Protein AF-A5DHR5-F1 (afdb_monomer)

Mean predicted aligned error: 8.22 Å

Solvent-accessible surface area (backbone atoms only — not comparable to full-atom values): 10977 Å² total; per-residue (Å²): 134,74,72,74,75,49,54,65,58,50,51,51,50,49,53,51,52,50,52,53,51,32,61,74,66,40,67,68,53,42,50,53,48,51,55,50,50,44,53,51,52,52,51,49,54,52,55,73,69,51,53,69,82,61,46,70,77,42,75,59,57,61,58,50,54,54,48,51,50,54,47,48,49,53,55,63,43,48,57,64,52,44,70,75,40,43,87,69,42,69,76,37,70,68,57,42,55,52,57,78,41,35,73,60,50,40,52,49,49,50,53,52,51,51,54,50,52,62,73,66,65,49,93,95,43,53,73,58,55,54,49,51,50,52,48,51,52,53,47,44,52,61,47,50,51,53,49,41,53,49,47,54,40,32,74,78,30,62,64,63,41,48,52,59,53,49,51,52,54,51,49,55,52,48,52,51,53,48,42,73,76,67,59,83,72,86,91,67,94,79,84,122

InterPro domains:
  IPR016720 Phosphatidate cytidylyltransferase, eukaryota [PTHR13773] (9-191)

Nearest PDB structures (foldseek):
  1few-assembly1_A  TM=2.495E-01  e=5.758E+00  Homo sapiens

Secondary structure (DSSP, 8-state):
--SSSSHHHHHHHHHHHHHHHHHHT-HHHHHHHHHHHHHHHHHHHHHHHS-HHHHTT-THHHHHHHHHHHHHHHHHHHHHHHHHTHHHHTT-HHHHHHHHTHHHHHHHHHHHHHHHHHHT--TT-HHHHHHHHHHHHHHHIIIIIHHHHHHHHHHH-HHHHHHHHHHHHHHHHHHHHHHHHH--S-S-TT--

Sequence (192 aa):
MAVLHNSGTVWALIMLVFFLTCLVSGHLPLILMIAMFQIMIFREIIAMISEPARDKKLKWNKSLNWYFLVCTVYYVDFQSFFEFFEDSILQYRVLSILASNHRFISYGLYVAGFVFFVSTLQKGYYKFQFAQLCITHTTLLLVVFQSHLIIDNMLNGLFWFLLPAGLVIVNDVFAYICGITFGKTQLIAISL

Foldseek 3Di:
DPPVVVPVVVVVVVVVVVVVVQLVVALVSVLVVLVVVLVVQLVVLLVVLDDPVVVVVQVCLVVLLVLVLVLLLLLQQLQLVCVLCVVPQVVDPVSVVCNVCVVVVSVVSVVVSVVVLVVSDDPPCNVVSVVSVVSSVVSCCVRVVVSSVLSNLVSVHVVSNVVVVVVVVVVVVVCVVCCVVPVPDDPDPPPD

pLDDT: mean 83.82, std 12.05, range [39.38, 96.06]

Organism: Meyerozyma guilliermondii (strain ATCC 6260 / CBS 566 / DSM 6381 / JCM 1539 / NBRC 10279 / NRRL Y-324) (NCBI:txid294746)

Radius of gyration: 21.33 Å; Cα contacts (8 Å, |Δi|>4): 75; chains: 1; bounding box: 58×39×50 Å

Structure (mmCIF, N/CA/C/O backbone):
data_AF-A5DHR5-F1
#
_entry.id   AF-A5DHR5-F1
#
loop_
_atom_site.group_PDB
_atom_site.id
_atom_site.type_symbol
_atom_site.label_atom_id
_atom_site.label_alt_id
_atom_site.label_comp_id
_atom_site.label_asym_id
_atom_site.label_entity_id
_atom_site.label_seq_id
_atom_site.pdbx_PDB_ins_code
_atom_site.Cartn_x
_atom_site.Cartn_y
_atom_site.Cartn_z
_atom_site.occupancy
_atom_site.B_iso_or_equiv
_atom_site.auth_seq_id
_atom_site.auth_comp_id
_atom_site.auth_asym_id
_atom_site.auth_atom_id
_atom_site.pdbx_PDB_model_num
ATOM 1 N N . MET A 1 1 ? 35.655 -6.799 15.373 1.00 41.16 1 MET A N 1
ATOM 2 C CA . MET A 1 1 ? 35.337 -5.431 14.896 1.00 41.16 1 MET A CA 1
ATOM 3 C C . MET A 1 1 ? 35.353 -5.253 13.368 1.00 41.16 1 MET A C 1
ATOM 5 O O . MET A 1 1 ? 35.084 -4.149 12.931 1.00 41.16 1 MET A O 1
ATOM 9 N N . ALA A 1 2 ? 35.561 -6.295 12.545 1.00 44.94 2 ALA A N 1
ATOM 10 C CA . ALA A 1 2 ? 35.470 -6.191 11.073 1.00 44.94 2 ALA A CA 1
ATOM 11 C C . ALA A 1 2 ? 34.157 -6.750 10.474 1.00 44.94 2 ALA A C 1
ATOM 13 O O . ALA A 1 2 ? 33.873 -6.553 9.300 1.00 44.94 2 ALA A O 1
ATOM 14 N N . VAL A 1 3 ? 33.331 -7.430 11.279 1.00 45.28 3 VAL A N 1
ATOM 15 C CA . VAL A 1 3 ? 32.103 -8.103 10.808 1.00 45.28 3 VAL A CA 1
ATOM 16 C C . VAL A 1 3 ? 30.901 -7.147 10.725 1.00 45.28 3 VAL A C 1
ATOM 18 O O . VAL A 1 3 ? 29.998 -7.372 9.932 1.00 45.28 3 VAL A O 1
ATOM 21 N N . LEU A 1 4 ? 30.904 -6.032 11.467 1.00 49.50 4 LEU A N 1
ATOM 22 C CA . LEU A 1 4 ? 29.786 -5.073 11.481 1.00 49.50 4 LEU A CA 1
ATOM 23 C C . LEU A 1 4 ? 29.820 -4.044 10.335 1.00 49.50 4 LEU A C 1
ATOM 25 O O . LEU A 1 4 ? 28.788 -3.457 10.032 1.00 49.50 4 LEU A O 1
ATOM 29 N N . HIS A 1 5 ? 30.960 -3.857 9.659 1.00 51.22 5 HIS A N 1
ATOM 30 C CA . HIS A 1 5 ? 31.070 -2.951 8.504 1.00 51.22 5 HIS A CA 1
ATOM 31 C C . HIS A 1 5 ? 30.517 -3.568 7.203 1.00 51.22 5 HIS A C 1
ATOM 33 O O . HIS A 1 5 ? 30.230 -2.848 6.253 1.00 51.22 5 HIS A O 1
ATOM 39 N N . ASN A 1 6 ? 30.329 -4.894 7.157 1.00 57.41 6 ASN A N 1
ATOM 40 C CA . ASN A 1 6 ? 29.928 -5.603 5.937 1.00 57.41 6 ASN A CA 1
ATOM 41 C C . ASN A 1 6 ? 28.418 -5.859 5.827 1.00 57.41 6 ASN A C 1
ATOM 43 O O . ASN A 1 6 ? 27.922 -6.124 4.740 1.00 57.41 6 ASN A O 1
ATOM 47 N N . SER A 1 7 ? 27.661 -5.792 6.925 1.00 66.38 7 SER A N 1
ATOM 48 C CA . SER A 1 7 ? 26.237 -6.146 6.889 1.00 66.38 7 SER A CA 1
ATOM 49 C C . SER A 1 7 ? 25.425 -5.162 6.043 1.00 66.38 7 SER A C 1
ATOM 51 O O . SER A 1 7 ? 24.654 -5.583 5.189 1.00 66.38 7 SER A O 1
ATOM 53 N N . GLY A 1 8 ? 25.620 -3.852 6.230 1.00 72.12 8 GLY A N 1
ATOM 54 C CA . GLY A 1 8 ? 24.858 -2.823 5.509 1.00 72.12 8 GLY A CA 1
ATOM 55 C C . GLY A 1 8 ? 25.140 -2.795 4.003 1.00 72.12 8 GLY A C 1
ATOM 56 O O . GLY A 1 8 ? 24.213 -2.684 3.204 1.00 72.12 8 GLY A O 1
ATOM 57 N N . THR A 1 9 ? 26.403 -2.964 3.607 1.00 76.56 9 THR A N 1
ATOM 58 C CA . THR A 1 9 ? 26.814 -3.014 2.195 1.00 76.56 9 THR A CA 1
ATOM 59 C C . THR A 1 9 ? 26.313 -4.279 1.499 1.00 76.56 9 THR A C 1
ATOM 61 O O . THR A 1 9 ? 25.885 -4.213 0.348 1.00 76.56 9 THR A O 1
ATOM 64 N N . VAL A 1 10 ? 26.287 -5.416 2.203 1.00 81.75 10 VAL A N 1
ATOM 65 C CA . VAL A 1 10 ? 25.717 -6.672 1.694 1.00 81.75 10 VAL A CA 1
ATOM 66 C C . VAL A 1 10 ? 24.208 -6.543 1.471 1.00 81.75 10 VAL A C 1
ATOM 68 O O . VAL A 1 10 ? 23.732 -6.899 0.396 1.00 81.75 10 VAL A O 1
ATOM 71 N N . TRP A 1 11 ? 23.451 -5.981 2.420 1.00 80.50 11 TRP A N 1
ATOM 72 C CA . TRP A 1 11 ? 22.012 -5.749 2.231 1.00 80.50 11 TRP A CA 1
ATOM 73 C C . TRP A 1 11 ? 21.723 -4.767 1.092 1.00 80.50 11 TRP A C 1
ATOM 75 O O . TRP A 1 11 ? 20.805 -5.002 0.310 1.00 80.50 11 TRP A O 1
ATOM 85 N N . ALA A 1 12 ? 22.529 -3.712 0.947 1.00 78.88 12 ALA A N 1
ATOM 86 C CA . ALA A 1 12 ? 22.411 -2.776 -0.169 1.00 78.88 12 ALA A CA 1
ATOM 87 C C . ALA A 1 12 ? 22.637 -3.463 -1.528 1.00 78.88 12 ALA A C 1
ATOM 89 O O . ALA A 1 12 ? 21.847 -3.271 -2.451 1.00 78.88 12 ALA A O 1
ATOM 90 N N . LEU A 1 13 ? 23.659 -4.320 -1.640 1.00 80.50 13 LEU A N 1
ATOM 91 C CA . LEU A 1 13 ? 23.904 -5.120 -2.844 1.00 80.50 13 LEU A CA 1
ATOM 92 C C . LEU A 1 13 ? 22.752 -6.086 -3.140 1.00 80.50 13 LEU A C 1
ATOM 94 O O . LEU A 1 13 ? 22.338 -6.200 -4.290 1.00 80.50 13 LEU A O 1
ATOM 98 N N . ILE A 1 14 ? 22.201 -6.743 -2.115 1.00 87.19 14 ILE A N 1
ATOM 99 C CA . ILE A 1 14 ? 21.050 -7.644 -2.268 1.00 87.19 14 ILE A CA 1
ATOM 100 C C . ILE A 1 14 ? 19.829 -6.877 -2.788 1.00 87.19 14 ILE A C 1
ATOM 102 O O . ILE A 1 14 ? 19.197 -7.329 -3.740 1.00 87.19 14 ILE A O 1
ATOM 106 N N . MET A 1 15 ? 19.514 -5.712 -2.214 1.00 83.88 15 MET A N 1
ATOM 107 C CA . MET A 1 15 ? 18.390 -4.882 -2.666 1.00 83.88 15 MET A CA 1
ATOM 108 C C . MET A 1 15 ? 18.581 -4.394 -4.107 1.00 83.88 15 MET A C 1
ATOM 110 O O . MET A 1 15 ? 17.632 -4.424 -4.888 1.00 83.88 15 MET A O 1
ATOM 114 N N . LEU A 1 16 ? 19.805 -4.008 -4.482 1.00 84.81 16 LEU A N 1
ATOM 115 C CA . LEU A 1 16 ? 20.136 -3.588 -5.844 1.00 84.81 16 LEU A CA 1
ATOM 116 C C . LEU A 1 16 ? 19.953 -4.734 -6.849 1.00 84.81 16 LEU A C 1
ATOM 118 O O . LEU A 1 16 ? 19.300 -4.562 -7.875 1.00 84.81 16 LEU A O 1
ATOM 122 N N . VAL A 1 17 ? 20.516 -5.909 -6.554 1.00 87.06 17 VAL A N 1
ATOM 123 C CA . VAL A 1 17 ? 20.419 -7.086 -7.430 1.00 87.06 17 VAL A CA 1
ATOM 124 C C . VAL A 1 17 ? 18.970 -7.547 -7.552 1.00 87.06 17 VAL A C 1
ATOM 126 O O . VAL A 1 17 ? 18.525 -7.855 -8.657 1.00 87.06 17 VAL A O 1
ATOM 129 N N . PHE A 1 18 ? 18.215 -7.547 -6.451 1.00 86.94 18 PHE A N 1
ATOM 130 C CA . PHE A 1 18 ? 16.786 -7.851 -6.460 1.00 86.94 18 PHE A CA 1
ATOM 131 C C . PHE A 1 18 ? 16.017 -6.885 -7.370 1.00 86.94 18 PHE A C 1
ATOM 133 O O . PHE A 1 18 ? 15.302 -7.331 -8.265 1.00 86.94 18 PHE A O 1
ATOM 140 N N . PHE A 1 19 ? 16.234 -5.576 -7.213 1.00 84.50 19 PHE A N 1
ATOM 141 C CA . PHE A 1 19 ? 15.590 -4.555 -8.037 1.00 84.50 19 PHE A CA 1
ATOM 142 C C . PHE A 1 19 ? 15.919 -4.709 -9.529 1.00 84.50 19 PHE A C 1
ATOM 144 O O . PHE A 1 19 ? 15.014 -4.705 -10.362 1.00 84.50 19 PHE A O 1
ATOM 151 N N . LEU A 1 20 ? 17.194 -4.916 -9.876 1.00 85.62 20 LEU A N 1
ATOM 152 C CA . LEU A 1 20 ? 17.620 -5.131 -11.263 1.00 85.62 20 LEU A CA 1
ATOM 153 C C . LEU A 1 20 ? 17.025 -6.413 -11.854 1.00 85.62 20 LEU A C 1
ATOM 155 O O . LEU A 1 20 ? 16.598 -6.418 -13.006 1.00 85.62 20 LEU A O 1
ATOM 159 N N . THR A 1 21 ? 16.947 -7.484 -11.063 1.00 86.94 21 THR A N 1
ATOM 160 C CA . THR A 1 21 ? 16.339 -8.752 -11.494 1.00 86.94 21 THR A CA 1
ATOM 161 C C . THR A 1 21 ? 14.850 -8.571 -11.782 1.00 86.94 21 THR A C 1
ATOM 163 O O . THR A 1 21 ? 14.366 -9.013 -12.823 1.00 86.94 21 THR A O 1
ATOM 166 N N . CYS A 1 22 ? 14.123 -7.872 -10.904 1.00 86.06 22 CYS A N 1
ATOM 167 C CA . CYS A 1 22 ? 12.716 -7.545 -11.123 1.00 86.06 22 CYS A CA 1
ATOM 168 C C . CYS A 1 22 ? 12.517 -6.678 -12.372 1.00 86.06 22 CYS A C 1
ATOM 170 O O . CYS A 1 22 ? 11.587 -6.932 -13.130 1.00 86.06 22 CYS A O 1
ATOM 172 N N . LEU A 1 23 ? 13.411 -5.715 -12.622 1.00 86.25 23 LEU A N 1
ATOM 173 C CA . LEU A 1 23 ? 13.346 -4.834 -13.789 1.00 86.25 23 LEU A CA 1
ATOM 174 C C . LEU A 1 23 ? 13.534 -5.609 -15.102 1.00 86.25 23 LEU A C 1
ATOM 176 O O . LEU A 1 23 ? 12.758 -5.430 -16.039 1.00 86.25 23 LEU A O 1
ATOM 180 N N . VAL A 1 24 ? 14.513 -6.518 -15.160 1.00 85.00 24 VAL A N 1
ATOM 181 C CA . VAL A 1 24 ? 14.767 -7.354 -16.350 1.00 85.00 24 VAL A CA 1
ATOM 182 C C . VAL A 1 24 ? 13.638 -8.361 -16.595 1.00 85.00 24 VAL A C 1
ATOM 184 O O . VAL A 1 24 ? 13.356 -8.706 -17.739 1.00 85.00 24 VAL A O 1
ATOM 187 N N . SER A 1 25 ? 12.959 -8.815 -15.539 1.00 85.56 25 SER A N 1
ATOM 188 C CA . SER A 1 25 ? 11.909 -9.833 -15.633 1.00 85.56 25 SER A CA 1
ATOM 189 C C . SER A 1 25 ? 10.554 -9.305 -16.150 1.00 85.56 25 SER A C 1
ATOM 191 O O . SER A 1 25 ? 9.611 -10.092 -16.271 1.00 85.56 25 SER A O 1
ATOM 193 N N . GLY A 1 26 ? 10.451 -8.013 -16.486 1.00 86.19 26 GLY A N 1
ATOM 194 C CA . GLY A 1 26 ? 9.286 -7.396 -17.131 1.00 86.19 26 GLY A CA 1
ATOM 195 C C . GLY A 1 26 ? 8.243 -6.812 -16.168 1.00 86.19 26 GLY A C 1
ATOM 196 O O . GLY A 1 26 ? 8.494 -6.622 -14.980 1.00 86.19 26 GLY A O 1
ATOM 197 N N . HIS A 1 27 ? 7.048 -6.510 -16.688 1.00 86.75 27 HIS A N 1
ATOM 198 C CA . HIS A 1 27 ? 6.006 -5.787 -15.943 1.00 86.75 27 HIS A CA 1
ATOM 199 C C . HIS A 1 27 ? 5.419 -6.598 -14.775 1.00 86.75 27 HIS A C 1
ATOM 201 O O . HIS A 1 27 ? 5.306 -6.083 -13.666 1.00 86.75 27 HIS A O 1
ATOM 207 N N . LEU A 1 28 ? 5.083 -7.876 -14.986 1.00 86.69 28 LEU A N 1
ATOM 208 C CA . LEU A 1 28 ? 4.391 -8.705 -13.985 1.00 86.69 28 LEU A CA 1
ATOM 209 C C . LEU A 1 28 ? 5.121 -8.795 -12.623 1.00 86.69 28 LEU A C 1
ATOM 211 O O . LEU A 1 28 ? 4.489 -8.539 -11.596 1.00 86.69 28 LEU A O 1
ATOM 215 N N . PRO A 1 29 ? 6.431 -9.107 -12.559 1.00 89.50 29 PRO A N 1
ATOM 216 C CA . PRO A 1 29 ? 7.161 -9.151 -11.290 1.00 89.50 29 PRO A CA 1
ATOM 217 C C . PRO A 1 29 ? 7.241 -7.801 -10.575 1.00 89.50 29 PRO A C 1
ATOM 219 O O . PRO A 1 29 ? 7.179 -7.763 -9.348 1.00 89.50 29 PRO A O 1
ATOM 222 N N . LEU A 1 30 ? 7.350 -6.694 -11.317 1.00 90.50 30 LEU A N 1
ATOM 223 C CA . LEU A 1 30 ? 7.385 -5.352 -10.732 1.00 90.50 30 LEU A CA 1
ATOM 224 C C . LEU A 1 30 ? 6.040 -4.967 -10.117 1.00 90.50 30 LEU A C 1
ATOM 226 O O . LEU A 1 30 ? 6.004 -4.426 -9.014 1.00 90.50 30 LEU A O 1
ATOM 230 N N . ILE A 1 31 ? 4.935 -5.307 -10.782 1.00 90.94 31 ILE A N 1
ATOM 231 C CA . ILE A 1 31 ? 3.591 -5.127 -10.229 1.00 90.94 31 ILE A CA 1
ATOM 232 C C . ILE A 1 31 ? 3.464 -5.904 -8.913 1.00 90.94 31 ILE A C 1
ATOM 234 O O . ILE A 1 31 ? 3.038 -5.345 -7.903 1.00 90.94 31 ILE A O 1
ATOM 238 N N . LEU A 1 32 ? 3.863 -7.181 -8.900 1.00 90.62 32 LEU A N 1
ATOM 239 C CA . LEU A 1 32 ? 3.811 -8.008 -7.691 1.00 90.62 32 LEU A CA 1
ATOM 240 C C . LEU A 1 32 ? 4.685 -7.439 -6.567 1.00 90.62 32 LEU A C 1
ATOM 242 O O . LEU A 1 32 ? 4.283 -7.466 -5.404 1.00 90.62 32 LEU A O 1
ATOM 246 N N . MET A 1 33 ? 5.852 -6.892 -6.904 1.00 91.56 33 MET A N 1
ATOM 247 C CA . MET A 1 33 ? 6.728 -6.215 -5.951 1.00 91.56 33 MET A CA 1
ATOM 248 C C . MET A 1 33 ? 6.054 -4.971 -5.351 1.00 91.56 33 MET A C 1
ATOM 250 O O . MET A 1 33 ? 6.030 -4.831 -4.129 1.00 91.56 33 MET A O 1
ATOM 254 N N . ILE A 1 34 ? 5.462 -4.099 -6.177 1.00 92.94 34 ILE A N 1
ATOM 255 C CA . ILE A 1 34 ? 4.747 -2.899 -5.709 1.00 92.94 34 ILE A CA 1
ATOM 256 C C . ILE A 1 34 ? 3.562 -3.296 -4.821 1.00 92.94 34 ILE A C 1
ATOM 258 O O . ILE A 1 34 ? 3.389 -2.729 -3.742 1.00 92.94 34 ILE A O 1
ATOM 262 N N . ALA A 1 35 ? 2.791 -4.313 -5.218 1.00 92.75 35 ALA A N 1
ATOM 263 C CA . ALA A 1 35 ? 1.679 -4.833 -4.425 1.00 92.75 35 ALA A CA 1
ATOM 264 C C . ALA A 1 35 ? 2.150 -5.404 -3.074 1.00 92.75 35 ALA A C 1
ATOM 266 O O . ALA A 1 35 ? 1.513 -5.185 -2.041 1.00 92.75 35 ALA A O 1
ATOM 267 N N . MET A 1 36 ? 3.291 -6.098 -3.049 1.00 94.38 36 MET A N 1
ATOM 268 C CA . MET A 1 36 ? 3.881 -6.624 -1.819 1.00 94.38 36 MET A CA 1
ATOM 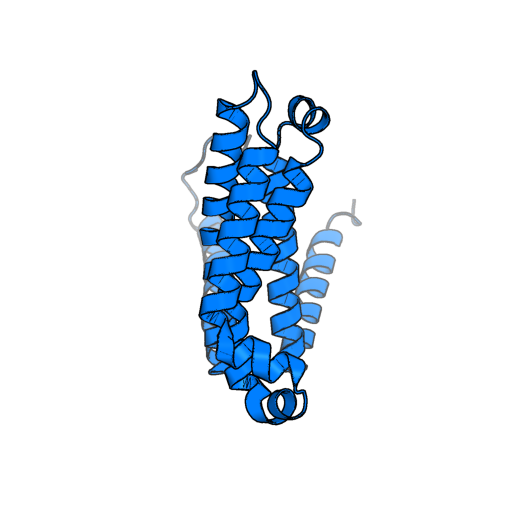269 C C . MET A 1 36 ? 4.327 -5.497 -0.879 1.00 94.38 36 MET A C 1
ATOM 271 O O . MET A 1 36 ? 3.957 -5.510 0.297 1.00 94.38 36 MET A O 1
ATOM 275 N N . PHE A 1 37 ? 5.034 -4.485 -1.390 1.00 94.19 37 PHE A N 1
ATOM 276 C CA . PHE A 1 37 ? 5.423 -3.316 -0.597 1.00 94.19 37 PHE A CA 1
ATOM 277 C C . PHE A 1 37 ? 4.216 -2.538 -0.079 1.00 94.19 37 PHE A C 1
ATOM 279 O O . PHE A 1 37 ? 4.180 -2.200 1.102 1.00 94.19 37 PHE A O 1
ATOM 286 N N . GLN A 1 38 ? 3.189 -2.337 -0.903 1.00 95.50 38 GLN A N 1
ATOM 287 C CA . GLN A 1 38 ? 1.927 -1.727 -0.487 1.00 95.50 38 GLN A CA 1
ATOM 288 C C . GLN A 1 38 ? 1.312 -2.456 0.718 1.00 95.50 38 GLN A C 1
ATOM 290 O O . GLN A 1 38 ? 0.948 -1.820 1.708 1.00 95.50 38 GLN A O 1
ATOM 295 N N . ILE A 1 39 ? 1.224 -3.791 0.668 1.00 94.94 39 ILE A N 1
ATOM 296 C CA . ILE A 1 39 ? 0.682 -4.602 1.770 1.00 94.94 39 ILE A CA 1
ATOM 297 C C . ILE A 1 39 ? 1.557 -4.483 3.025 1.00 94.94 39 ILE A C 1
ATOM 299 O O . ILE A 1 39 ? 1.028 -4.370 4.134 1.00 94.94 39 ILE A O 1
ATOM 303 N N . MET A 1 40 ? 2.885 -4.503 2.875 1.00 95.56 40 MET A N 1
ATOM 304 C CA . MET A 1 40 ? 3.816 -4.373 4.000 1.00 95.56 40 MET A CA 1
ATOM 305 C C . MET A 1 40 ? 3.689 -3.012 4.687 1.00 95.56 40 MET A C 1
ATOM 307 O O . MET A 1 40 ? 3.512 -2.978 5.905 1.00 95.56 40 MET A O 1
ATOM 311 N N . ILE A 1 41 ? 3.693 -1.925 3.911 1.00 95.38 41 ILE A N 1
ATOM 312 C CA . ILE A 1 41 ? 3.556 -0.550 4.407 1.00 95.38 41 ILE A CA 1
ATOM 313 C C . ILE A 1 41 ? 2.202 -0.370 5.093 1.00 95.38 41 ILE A C 1
ATOM 315 O O . ILE A 1 41 ? 2.138 0.128 6.215 1.00 95.38 41 ILE A O 1
ATOM 319 N N . PHE A 1 42 ? 1.110 -0.825 4.471 1.00 95.12 42 PHE A N 1
ATOM 320 C CA . PHE A 1 42 ? -0.215 -0.749 5.084 1.00 95.12 42 PHE A CA 1
ATOM 321 C C . PHE A 1 42 ? -0.259 -1.495 6.422 1.00 95.12 42 PHE A C 1
ATOM 323 O O . PHE A 1 42 ? -0.745 -0.964 7.421 1.00 95.12 42 PHE A O 1
ATOM 330 N N . ARG A 1 43 ? 0.288 -2.716 6.469 1.00 93.38 43 ARG A N 1
ATOM 331 C CA . ARG A 1 43 ? 0.347 -3.510 7.699 1.00 93.38 43 ARG A CA 1
ATOM 332 C C . ARG A 1 43 ? 1.150 -2.802 8.788 1.00 93.38 43 ARG A C 1
ATOM 334 O O . ARG A 1 43 ? 0.744 -2.850 9.945 1.00 93.38 43 ARG A O 1
ATOM 341 N N . GLU A 1 44 ? 2.264 -2.172 8.433 1.00 93.81 44 GLU A N 1
ATOM 342 C CA . GLU A 1 44 ? 3.120 -1.440 9.366 1.00 93.81 44 GLU A CA 1
ATOM 343 C C . GLU A 1 44 ? 2.431 -0.184 9.908 1.00 93.81 44 GLU A C 1
ATOM 345 O O . GLU A 1 44 ? 2.369 -0.005 11.123 1.00 93.81 44 GLU A O 1
ATOM 350 N N . ILE A 1 45 ? 1.809 0.624 9.045 1.00 92.50 45 ILE A N 1
ATOM 351 C CA . ILE A 1 45 ? 1.067 1.824 9.458 1.00 92.50 45 ILE A CA 1
ATOM 352 C C . ILE A 1 45 ? -0.093 1.454 10.389 1.00 92.50 45 ILE A C 1
ATOM 354 O O . ILE A 1 45 ? -0.246 2.044 11.459 1.00 92.50 45 ILE A O 1
ATOM 358 N N . ILE A 1 46 ? -0.888 0.442 10.030 1.00 90.19 46 ILE A N 1
ATOM 359 C CA . ILE A 1 46 ? -1.988 -0.021 10.882 1.00 90.19 46 ILE A CA 1
ATOM 360 C C . ILE A 1 46 ? -1.460 -0.579 12.208 1.00 90.19 46 ILE A C 1
ATOM 362 O O . ILE A 1 46 ? -2.061 -0.317 13.248 1.00 90.19 46 ILE A O 1
ATOM 366 N N . ALA A 1 47 ? -0.337 -1.304 12.201 1.00 89.12 47 ALA A N 1
ATOM 367 C CA . ALA A 1 47 ? 0.276 -1.827 13.419 1.00 89.12 47 ALA A CA 1
ATOM 368 C C . ALA A 1 47 ? 0.787 -0.713 14.347 1.00 89.12 47 ALA A C 1
ATOM 370 O O . ALA A 1 47 ? 0.589 -0.811 15.557 1.00 89.12 47 ALA A O 1
ATOM 371 N N . MET A 1 48 ? 1.384 0.351 13.798 1.00 87.56 48 MET A N 1
ATOM 372 C CA . MET A 1 48 ? 1.856 1.507 14.570 1.00 87.56 48 MET A CA 1
ATOM 373 C C . MET A 1 48 ? 0.714 2.259 15.257 1.00 87.56 48 MET A C 1
ATOM 375 O O . MET A 1 48 ? 0.871 2.750 16.370 1.00 87.56 48 MET A O 1
ATOM 379 N N . ILE A 1 49 ? -0.435 2.351 14.592 1.00 83.38 49 ILE A N 1
ATOM 380 C CA . ILE A 1 49 ? -1.580 3.126 15.078 1.00 83.38 49 ILE A CA 1
ATOM 381 C C . ILE A 1 49 ? -2.476 2.278 15.988 1.00 83.38 49 ILE A C 1
ATOM 383 O O . ILE A 1 49 ? -3.163 2.801 16.868 1.00 83.38 49 ILE A O 1
ATOM 387 N N . SER A 1 50 ? -2.479 0.958 15.799 1.00 79.12 50 SER A N 1
ATOM 388 C CA . SER A 1 50 ? -3.228 0.053 16.660 1.00 79.12 50 SER A CA 1
ATOM 389 C C . SER A 1 50 ? -2.654 0.034 18.076 1.00 79.12 50 SER A C 1
ATOM 391 O O . SER A 1 50 ? -1.505 -0.339 18.290 1.00 79.12 50 SER A O 1
ATOM 393 N N . GLU A 1 51 ? -3.474 0.367 19.073 1.00 78.56 51 GLU A N 1
ATOM 394 C CA . GLU A 1 51 ? -3.132 0.149 20.480 1.00 78.56 51 GLU A CA 1
ATOM 395 C C . GLU A 1 51 ? -3.377 -1.331 20.839 1.00 78.56 51 GLU A C 1
ATOM 397 O O . GLU A 1 51 ? -4.540 -1.734 20.975 1.00 78.56 51 GLU A O 1
ATOM 402 N N . PRO A 1 52 ? -2.341 -2.164 21.083 1.00 71.94 52 PRO A N 1
ATOM 403 C CA . PRO A 1 52 ? -2.513 -3.617 21.218 1.00 71.94 52 PRO A CA 1
ATOM 404 C C . PRO A 1 52 ? -3.435 -4.022 22.377 1.00 71.94 52 PRO A C 1
ATOM 406 O O . PRO A 1 52 ? -4.090 -5.065 22.333 1.00 71.94 52 PRO A O 1
ATOM 409 N N . ALA A 1 53 ? -3.498 -3.196 23.426 1.00 64.06 53 ALA A N 1
ATOM 410 C CA . ALA A 1 53 ? -4.343 -3.416 24.596 1.00 64.06 53 ALA A CA 1
ATOM 411 C C . ALA A 1 53 ? -5.842 -3.204 24.308 1.00 64.06 53 ALA A C 1
ATOM 413 O O . ALA A 1 53 ? -6.677 -3.927 24.857 1.00 64.06 53 ALA A O 1
ATOM 414 N N . ARG A 1 54 ? -6.193 -2.244 23.440 1.00 70.75 54 ARG A N 1
ATOM 415 C CA . ARG A 1 54 ? -7.579 -1.998 23.013 1.00 70.75 54 ARG A CA 1
ATOM 416 C C . ARG A 1 54 ? -7.980 -2.904 21.853 1.00 70.75 54 ARG A C 1
ATOM 418 O O . ARG A 1 54 ? -9.075 -3.461 21.880 1.00 70.75 54 ARG A O 1
ATOM 425 N N . ASP A 1 55 ? -7.067 -3.157 20.921 1.00 69.00 55 ASP A N 1
ATOM 426 C CA . ASP A 1 55 ? -7.312 -4.024 19.765 1.00 69.00 55 ASP A CA 1
ATOM 427 C C . ASP A 1 55 ? -7.554 -5.488 20.155 1.00 69.00 55 ASP A C 1
ATOM 429 O O . ASP A 1 55 ? -8.373 -6.165 19.537 1.00 69.00 55 ASP A O 1
ATOM 433 N N . LYS A 1 56 ? -6.933 -5.989 21.236 1.00 71.69 56 LYS A N 1
ATOM 434 C CA . LYS A 1 56 ? -7.234 -7.338 21.759 1.00 71.69 56 LYS A CA 1
ATOM 435 C C . LYS A 1 56 ? -8.707 -7.522 22.141 1.00 71.69 56 LYS A C 1
ATOM 437 O O . LYS A 1 56 ? -9.210 -8.644 22.078 1.00 71.69 56 LYS A O 1
ATOM 442 N N . LYS A 1 57 ? -9.402 -6.446 22.526 1.00 74.31 57 LYS A N 1
ATOM 443 C CA . LYS A 1 57 ? -10.840 -6.479 22.837 1.00 74.31 57 LYS A CA 1
ATOM 444 C C . LYS A 1 57 ? -11.709 -6.412 21.573 1.00 74.31 57 LYS A C 1
ATOM 446 O O . LYS A 1 57 ? -12.835 -6.901 21.587 1.00 74.31 57 LYS A O 1
ATOM 451 N N . LEU A 1 58 ? -11.170 -5.888 20.471 1.00 79.25 58 LEU A N 1
ATOM 452 C CA . LEU A 1 58 ? -11.864 -5.637 19.206 1.00 79.25 58 LEU A CA 1
ATOM 453 C C . LEU A 1 58 ? -11.347 -6.567 18.094 1.00 79.25 58 LEU A C 1
ATOM 455 O O . LEU A 1 58 ? -10.685 -6.147 17.148 1.00 79.25 58 LEU A O 1
ATOM 459 N N . LYS A 1 59 ? -11.679 -7.862 18.194 1.00 76.62 59 LYS A N 1
ATOM 460 C CA . LYS A 1 59 ? -11.174 -8.928 17.298 1.00 76.62 59 LYS A CA 1
ATOM 461 C C . LYS A 1 59 ? -11.407 -8.670 15.802 1.00 76.62 59 LYS A C 1
ATOM 463 O O . LYS A 1 59 ? -10.599 -9.079 14.975 1.00 76.62 59 LYS A O 1
ATOM 468 N N . TRP A 1 60 ? -12.503 -8.002 15.465 1.00 81.56 60 TRP A N 1
ATOM 469 C CA . TRP A 1 60 ? -12.950 -7.792 14.089 1.00 81.56 60 TRP A CA 1
ATOM 470 C C . TRP A 1 60 ? -12.286 -6.602 13.384 1.00 81.56 60 TRP A C 1
ATOM 472 O O . TRP A 1 60 ? -12.311 -6.553 12.157 1.00 81.56 60 TRP A O 1
ATOM 482 N N . ASN A 1 61 ? -11.633 -5.687 14.113 1.00 83.62 61 ASN A N 1
ATOM 483 C CA . ASN A 1 61 ? -11.016 -4.500 13.507 1.00 83.62 61 ASN A CA 1
ATOM 484 C C . ASN A 1 61 ? -9.903 -4.869 12.517 1.00 83.62 61 ASN A C 1
ATOM 486 O O . ASN A 1 61 ? -9.771 -4.246 11.468 1.00 83.62 61 ASN A O 1
ATOM 490 N N . LYS A 1 62 ? -9.141 -5.935 12.794 1.00 86.00 62 LYS A N 1
ATOM 491 C CA . LYS A 1 62 ? -8.114 -6.423 11.863 1.00 86.00 62 LYS A CA 1
ATOM 492 C C . LYS A 1 62 ? -8.729 -6.907 10.554 1.00 86.00 62 LYS A C 1
ATOM 494 O O . LYS A 1 62 ? -8.282 -6.487 9.492 1.00 86.00 62 LYS A O 1
ATOM 499 N N . SER A 1 63 ? -9.758 -7.751 10.629 1.00 89.25 63 SER A N 1
ATOM 500 C CA . SER A 1 63 ? -10.463 -8.246 9.442 1.00 89.25 63 SER A CA 1
ATOM 501 C C . SER A 1 63 ? -11.063 -7.103 8.628 1.00 89.25 63 SER A C 1
ATOM 503 O O . SER A 1 63 ? -11.021 -7.137 7.405 1.00 89.25 63 SER A O 1
ATOM 505 N N . LEU A 1 64 ? -11.561 -6.069 9.305 1.00 91.81 64 LEU A N 1
ATOM 506 C CA . LEU A 1 64 ? -12.125 -4.880 8.680 1.00 91.81 64 LEU A CA 1
ATOM 507 C C . LEU A 1 64 ? -11.076 -4.083 7.887 1.00 91.81 64 LEU A C 1
ATOM 509 O O . LEU A 1 64 ? -11.323 -3.712 6.744 1.00 91.81 64 LEU A O 1
ATOM 513 N N . ASN A 1 65 ? -9.881 -3.884 8.450 1.00 93.06 65 ASN A N 1
ATOM 514 C CA . ASN A 1 65 ? -8.791 -3.181 7.765 1.00 93.06 65 ASN A CA 1
ATOM 515 C C . ASN A 1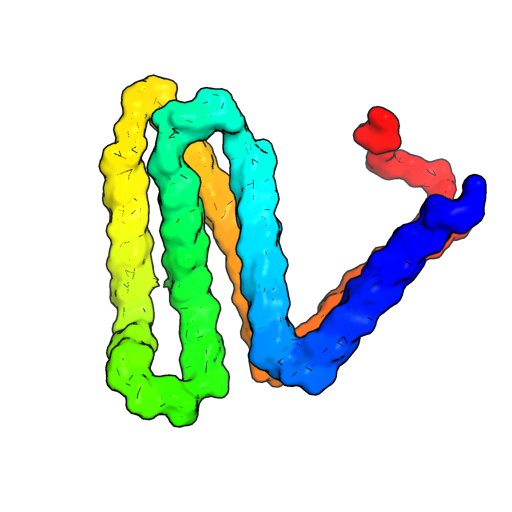 65 ? -8.316 -3.947 6.522 1.00 93.06 65 ASN A C 1
ATOM 517 O O . ASN A 1 65 ? -8.119 -3.351 5.466 1.00 93.06 65 ASN A O 1
ATOM 521 N N . TRP A 1 66 ? -8.186 -5.274 6.626 1.00 93.31 66 TRP A N 1
ATOM 522 C CA . TRP A 1 66 ? -7.859 -6.128 5.479 1.00 93.31 66 TRP A CA 1
ATOM 523 C C . TRP A 1 66 ? -8.961 -6.125 4.416 1.00 93.31 66 TRP A C 1
ATOM 525 O O . TRP A 1 66 ? -8.657 -6.095 3.226 1.00 93.31 66 TRP A O 1
ATOM 535 N N . TYR A 1 67 ? -10.230 -6.110 4.830 1.00 95.06 67 TYR A N 1
ATOM 536 C CA . TYR A 1 67 ? -11.361 -6.001 3.913 1.00 95.06 67 TYR A CA 1
ATOM 537 C C . TYR A 1 67 ? -11.302 -4.700 3.106 1.00 95.06 67 TYR A C 1
ATOM 539 O O . TYR A 1 67 ? -11.385 -4.736 1.879 1.00 95.06 67 TYR A O 1
ATOM 547 N N . PHE A 1 68 ? -11.108 -3.559 3.775 1.00 95.62 68 PHE A N 1
ATOM 548 C CA . PHE A 1 68 ? -11.011 -2.270 3.091 1.00 95.62 68 PHE A CA 1
ATOM 549 C C . PHE A 1 68 ? -9.781 -2.181 2.182 1.00 95.62 68 PHE A C 1
ATOM 551 O O . PHE A 1 68 ? -9.895 -1.626 1.096 1.00 95.62 68 PHE A O 1
ATOM 558 N N . LEU A 1 69 ? -8.649 -2.790 2.554 1.00 95.31 69 LEU A N 1
ATOM 559 C CA . LEU A 1 69 ? -7.496 -2.912 1.657 1.00 95.31 69 LEU A CA 1
ATOM 560 C C . LEU A 1 69 ? -7.872 -3.629 0.356 1.00 95.31 69 LEU A C 1
ATOM 562 O O . LEU A 1 69 ? -7.672 -3.075 -0.721 1.00 95.31 69 LEU A O 1
ATOM 566 N N . VAL A 1 70 ? -8.440 -4.835 0.443 1.00 94.44 70 VAL A N 1
ATOM 567 C CA . VAL A 1 70 ? -8.817 -5.618 -0.746 1.00 94.44 70 VAL A CA 1
ATOM 568 C C . VAL A 1 70 ? -9.856 -4.875 -1.586 1.00 94.44 70 VAL A C 1
ATOM 570 O O . VAL A 1 70 ? -9.734 -4.827 -2.808 1.00 94.44 70 VAL A O 1
ATOM 573 N N . CYS A 1 71 ? -10.845 -4.254 -0.941 1.00 94.44 71 CYS A N 1
ATOM 574 C CA . CYS A 1 71 ? -11.870 -3.467 -1.617 1.00 94.44 71 CYS A CA 1
ATOM 575 C C . CYS A 1 71 ? -11.269 -2.287 -2.395 1.00 94.44 71 CYS A C 1
ATOM 577 O O . CYS A 1 71 ? -11.648 -2.063 -3.543 1.00 94.44 71 CYS A O 1
ATOM 579 N N . THR A 1 72 ? -10.332 -1.544 -1.799 1.00 94.31 72 THR A N 1
ATOM 580 C CA . THR A 1 72 ? -9.697 -0.392 -2.453 1.00 94.31 72 THR A CA 1
ATOM 581 C C . THR A 1 72 ? -8.769 -0.824 -3.580 1.00 94.31 72 THR A C 1
ATOM 583 O O . THR A 1 72 ? -8.819 -0.226 -4.647 1.00 94.31 72 THR A O 1
ATOM 586 N N . VAL A 1 73 ? -7.980 -1.886 -3.397 1.00 93.56 73 VAL A N 1
ATOM 587 C CA . VAL A 1 73 ? -7.134 -2.440 -4.471 1.00 93.56 73 VAL A CA 1
ATOM 588 C C . VAL A 1 73 ? -7.985 -2.887 -5.655 1.00 93.56 73 VAL A C 1
ATOM 590 O O . VAL A 1 73 ? -7.687 -2.548 -6.794 1.00 93.56 73 VAL A O 1
ATOM 593 N N . TYR A 1 74 ? -9.093 -3.587 -5.400 1.00 91.94 74 TYR A N 1
ATOM 594 C CA . TYR A 1 74 ? -10.028 -3.962 -6.458 1.00 91.94 74 TYR A CA 1
ATOM 595 C C . TYR A 1 74 ? -10.680 -2.739 -7.122 1.00 91.94 74 TYR A C 1
ATOM 597 O O . TYR A 1 74 ? -10.851 -2.711 -8.335 1.00 91.94 74 TYR A O 1
ATOM 605 N N . TYR A 1 75 ? -11.049 -1.711 -6.358 1.00 92.44 75 TYR A N 1
ATOM 606 C CA . TYR A 1 75 ? -11.631 -0.498 -6.931 1.00 92.44 75 TYR A CA 1
ATOM 607 C C . TYR A 1 75 ? -10.650 0.244 -7.844 1.00 92.44 75 TYR A C 1
ATOM 609 O O . TYR A 1 75 ? -11.039 0.672 -8.924 1.00 92.44 75 TYR A O 1
ATOM 617 N N . VAL A 1 76 ? -9.397 0.380 -7.417 1.00 91.50 76 VAL A N 1
ATOM 618 C CA . VAL A 1 76 ? -8.422 1.249 -8.075 1.00 91.50 76 VAL A CA 1
ATOM 619 C C . VAL A 1 76 ? -7.624 0.499 -9.148 1.00 91.50 76 VAL A C 1
ATOM 621 O O . VAL A 1 76 ? -7.617 0.911 -10.303 1.00 91.50 76 VAL A O 1
ATOM 624 N N . ASP A 1 77 ? -6.995 -0.628 -8.812 1.00 87.75 77 ASP A N 1
ATOM 625 C CA . ASP A 1 77 ? -6.027 -1.271 -9.710 1.00 87.75 77 ASP A CA 1
ATOM 626 C C . ASP A 1 77 ? -6.671 -2.190 -10.754 1.00 87.75 77 ASP A C 1
ATOM 628 O O . ASP A 1 77 ? -6.114 -2.399 -11.831 1.00 87.75 77 ASP A O 1
ATOM 632 N N . PHE A 1 78 ? -7.848 -2.753 -10.460 1.00 86.88 78 PHE A N 1
ATOM 633 C CA . PHE A 1 78 ? -8.476 -3.764 -11.318 1.00 86.88 78 PHE A CA 1
ATOM 634 C C . PHE A 1 78 ? -8.719 -3.269 -12.751 1.00 86.88 78 PHE A C 1
ATOM 636 O O . PHE A 1 78 ? -8.578 -4.050 -13.690 1.00 86.88 78 PHE A O 1
ATOM 643 N N . GLN A 1 79 ? -9.062 -1.990 -12.927 1.00 83.75 79 GLN A N 1
ATOM 644 C CA . GLN A 1 79 ? -9.309 -1.428 -14.253 1.00 83.75 79 GLN A CA 1
ATOM 645 C C . GLN A 1 79 ? -8.022 -1.372 -15.093 1.00 83.75 79 GLN A C 1
ATOM 647 O O . GLN A 1 79 ? -8.008 -1.926 -16.190 1.00 83.75 79 GLN A O 1
ATOM 652 N N . SER A 1 80 ? -6.932 -0.801 -14.565 1.00 82.94 80 SER A N 1
ATOM 653 C CA . SER A 1 80 ? -5.642 -0.742 -15.274 1.00 82.94 80 SER A CA 1
ATOM 654 C C . SER A 1 80 ? -5.096 -2.139 -15.592 1.00 82.94 80 SER A C 1
ATOM 656 O O . SER A 1 80 ? -4.527 -2.367 -16.658 1.00 82.94 80 SER A O 1
ATOM 658 N N . PHE A 1 81 ? -5.313 -3.118 -14.705 1.00 81.31 81 PHE A N 1
ATOM 659 C CA . PHE A 1 81 ? -4.971 -4.514 -14.992 1.00 81.31 81 PHE A CA 1
ATOM 660 C C . PHE A 1 81 ? -5.790 -5.116 -16.127 1.00 81.31 81 PHE A C 1
ATOM 662 O O . PHE A 1 81 ? -5.252 -5.874 -16.933 1.00 81.31 81 PHE A O 1
ATOM 669 N N . PHE A 1 82 ? -7.088 -4.822 -16.168 1.00 81.00 82 PHE A N 1
ATOM 670 C CA . PHE A 1 82 ? -7.965 -5.341 -17.204 1.00 81.00 82 PHE A CA 1
ATOM 671 C C . PHE A 1 82 ? -7.562 -4.821 -18.584 1.00 81.00 82 PHE A C 1
ATOM 673 O O . PHE A 1 82 ? -7.441 -5.620 -19.505 1.00 81.00 82 PHE A O 1
ATOM 680 N N . GLU A 1 83 ? -7.293 -3.520 -18.699 1.00 79.25 83 GLU A N 1
ATOM 681 C CA . GLU A 1 83 ? -6.867 -2.885 -19.953 1.00 79.25 83 GLU A CA 1
ATOM 682 C C . GLU A 1 83 ? -5.532 -3.459 -20.459 1.00 79.25 83 GLU A C 1
ATOM 684 O O . GLU A 1 83 ? -5.369 -3.699 -21.651 1.00 79.25 83 GLU A O 1
ATOM 689 N N . PHE A 1 84 ? -4.588 -3.766 -19.563 1.00 79.62 84 PHE A N 1
ATOM 690 C CA . PHE A 1 84 ? -3.298 -4.340 -19.958 1.00 79.62 84 PHE A CA 1
ATOM 691 C C . PHE A 1 84 ? -3.362 -5.832 -20.339 1.00 79.62 84 PHE A C 1
ATOM 693 O O . PHE A 1 84 ? -2.591 -6.291 -21.179 1.00 79.62 84 PHE A O 1
ATOM 700 N N . PHE A 1 85 ? -4.255 -6.614 -19.721 1.00 76.19 85 PHE A N 1
ATOM 701 C CA . PHE A 1 85 ? -4.374 -8.065 -19.942 1.00 76.19 85 PHE A CA 1
ATOM 702 C C . PHE A 1 85 ? -5.641 -8.466 -20.712 1.00 76.19 85 PHE A C 1
ATOM 704 O O . PHE A 1 85 ? -6.059 -9.627 -20.634 1.00 76.19 85 PHE A O 1
ATOM 711 N N . GLU A 1 86 ? -6.250 -7.539 -21.454 1.00 71.44 86 GLU A N 1
ATOM 712 C CA . GLU A 1 86 ? -7.564 -7.709 -22.086 1.00 71.44 86 GLU A CA 1
ATOM 713 C C . GLU A 1 86 ? -7.656 -9.014 -22.902 1.00 71.44 86 GLU A C 1
ATOM 715 O O . GLU A 1 86 ? -8.546 -9.838 -22.663 1.00 71.44 86 GLU A O 1
ATOM 720 N N . ASP A 1 87 ? -6.658 -9.287 -23.750 1.00 67.88 87 ASP A N 1
ATOM 721 C CA . ASP A 1 87 ? -6.591 -10.486 -24.602 1.00 67.88 87 ASP A CA 1
ATOM 722 C C . ASP A 1 87 ? -6.620 -11.811 -23.818 1.00 67.88 87 ASP A C 1
ATOM 724 O O . ASP A 1 87 ? -7.164 -12.819 -24.277 1.00 67.88 87 ASP A O 1
ATOM 728 N N . SER A 1 88 ? -6.035 -11.827 -22.617 1.00 65.81 88 SER A N 1
ATOM 729 C CA . SER A 1 88 ? -5.978 -13.019 -21.759 1.00 65.81 88 SER A CA 1
ATOM 730 C C . SER A 1 88 ? -7.211 -13.147 -20.864 1.00 65.81 88 SER A C 1
ATOM 732 O O . SER A 1 88 ? -7.647 -14.256 -20.550 1.00 65.81 88 SER A O 1
ATOM 734 N N . ILE A 1 89 ? -7.788 -12.021 -20.438 1.00 60.97 89 ILE A N 1
ATOM 735 C CA . ILE A 1 89 ? -8.887 -11.987 -19.470 1.00 60.97 89 ILE A CA 1
ATOM 736 C C . ILE A 1 89 ? -10.241 -12.270 -20.133 1.00 60.97 89 ILE A C 1
ATOM 738 O O . ILE A 1 89 ? -11.090 -12.926 -19.521 1.00 60.97 89 ILE A O 1
ATOM 742 N N . LEU A 1 90 ? -10.441 -11.861 -21.390 1.00 63.66 90 LEU A N 1
ATOM 743 C CA . LEU A 1 90 ? -11.689 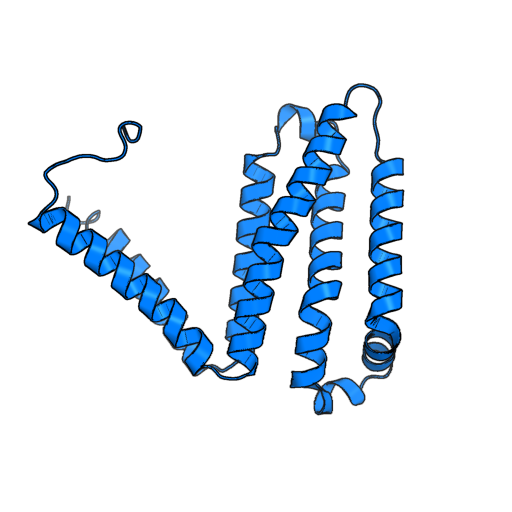-12.102 -22.129 1.00 63.66 90 LEU A CA 1
ATOM 744 C C . LEU A 1 90 ? -11.999 -13.594 -22.349 1.00 63.66 90 LEU A C 1
ATOM 746 O O . LEU A 1 90 ? -13.155 -13.957 -22.570 1.00 63.66 90 LEU A O 1
ATOM 750 N N . GLN A 1 91 ? -11.004 -14.476 -22.213 1.00 67.50 91 GLN A N 1
ATOM 751 C CA . GLN A 1 91 ? -11.196 -15.930 -22.265 1.00 67.50 91 GLN A CA 1
ATOM 752 C C . GLN A 1 91 ? -11.956 -16.478 -21.042 1.00 67.50 91 GLN A C 1
ATOM 754 O O . GLN A 1 91 ? -12.573 -17.543 -21.117 1.00 67.50 91 GLN A O 1
ATOM 759 N N . TYR A 1 92 ? -11.968 -15.750 -19.917 1.00 73.50 92 TYR A N 1
ATOM 760 C CA . TYR A 1 92 ? -12.588 -16.187 -18.667 1.00 73.50 92 TYR A CA 1
ATOM 761 C C . TYR A 1 92 ? -13.889 -15.430 -18.379 1.00 73.50 92 TYR A C 1
ATOM 763 O O . TYR A 1 92 ? -13.900 -14.274 -17.953 1.00 73.50 92 TYR A O 1
ATOM 771 N N . ARG A 1 93 ? -15.018 -16.138 -18.506 1.00 71.56 93 ARG A N 1
ATOM 772 C CA . ARG A 1 93 ? -16.379 -15.593 -18.323 1.00 71.56 93 ARG A CA 1
ATOM 773 C C . ARG A 1 93 ? -16.597 -14.884 -16.978 1.00 71.56 93 ARG A C 1
ATOM 775 O O . ARG A 1 93 ? -17.329 -13.902 -16.922 1.00 71.56 93 ARG A O 1
ATOM 782 N N . VAL A 1 94 ? -15.971 -15.364 -15.900 1.00 74.75 94 VAL A N 1
ATOM 783 C CA . VAL A 1 94 ? -16.107 -14.771 -14.556 1.00 74.75 94 VAL A CA 1
ATOM 784 C C . VAL A 1 94 ? -15.395 -13.420 -14.462 1.00 74.75 94 VAL A C 1
ATOM 786 O O . VAL A 1 94 ? -15.989 -12.463 -13.972 1.00 74.75 94 VAL A O 1
ATOM 789 N N . LEU A 1 95 ? -14.158 -13.315 -14.960 1.00 72.31 95 LEU A N 1
ATOM 790 C CA . LEU A 1 95 ? -13.410 -12.054 -14.929 1.00 72.31 95 LEU A CA 1
ATOM 791 C C . LEU A 1 95 ? -14.036 -11.012 -15.862 1.00 72.31 95 LEU A C 1
ATOM 793 O O . LEU A 1 95 ? -14.077 -9.839 -15.510 1.00 72.31 95 LEU A O 1
ATOM 797 N N . SER A 1 96 ? -14.589 -11.442 -16.999 1.00 73.69 96 SER A N 1
ATOM 798 C CA . SER A 1 96 ? -15.330 -10.562 -17.907 1.00 73.69 96 SER A CA 1
ATOM 799 C C . SER A 1 96 ? -16.544 -9.917 -17.220 1.00 73.69 96 SER A C 1
ATOM 801 O O . SER A 1 96 ? -16.693 -8.700 -17.264 1.00 73.69 96 SER A O 1
ATOM 803 N N . ILE A 1 97 ? -17.360 -10.689 -16.488 1.00 78.50 97 ILE A N 1
ATOM 804 C CA . ILE A 1 97 ? -18.496 -10.145 -15.717 1.00 78.50 97 ILE A CA 1
ATOM 805 C C . ILE A 1 97 ? -18.018 -9.171 -14.633 1.00 78.50 97 ILE A C 1
ATOM 807 O O . ILE A 1 97 ? -18.653 -8.135 -14.408 1.00 78.50 97 ILE A O 1
ATOM 811 N N . LEU A 1 98 ? -16.910 -9.514 -13.969 1.00 77.38 98 LEU A N 1
ATOM 812 C CA . LEU A 1 98 ? -16.301 -8.710 -12.914 1.00 77.38 98 LEU A CA 1
ATOM 813 C C . LEU A 1 98 ? -15.788 -7.364 -13.448 1.00 77.38 98 LEU A C 1
ATOM 815 O O . LEU A 1 98 ? -15.894 -6.357 -12.754 1.00 77.38 98 LEU A O 1
ATOM 819 N N . ALA A 1 99 ? -15.294 -7.340 -14.687 1.00 75.12 99 ALA A N 1
ATOM 820 C CA . ALA A 1 99 ? -14.858 -6.130 -15.369 1.00 75.12 99 ALA A CA 1
ATOM 821 C C . ALA A 1 99 ? -16.014 -5.291 -15.903 1.00 75.12 99 ALA A C 1
ATOM 823 O O . ALA A 1 99 ? -16.076 -4.095 -15.625 1.00 75.12 99 ALA A O 1
ATOM 824 N N . SER A 1 100 ? -16.989 -5.906 -16.576 1.00 79.75 100 SER A N 1
ATOM 825 C CA . SER A 1 100 ? -18.144 -5.178 -17.112 1.00 79.75 100 SER A CA 1
ATOM 826 C C . SER A 1 100 ? -18.975 -4.492 -16.024 1.00 79.75 100 SER A C 1
ATOM 828 O O . SER A 1 100 ? -19.570 -3.449 -16.277 1.00 79.75 100 SER A O 1
ATOM 830 N N . ASN A 1 101 ? -19.007 -5.049 -14.808 1.00 86.69 101 ASN A N 1
ATOM 831 C CA . ASN A 1 101 ? -19.764 -4.497 -13.680 1.00 86.69 101 ASN A CA 1
ATOM 832 C C . ASN A 1 101 ? -18.878 -3.908 -12.576 1.00 86.69 101 ASN A C 1
ATOM 834 O O . ASN A 1 101 ? -19.367 -3.697 -11.465 1.00 86.69 101 ASN A O 1
ATOM 838 N N . HIS A 1 102 ? -17.602 -3.629 -12.863 1.00 89.00 102 HIS A N 1
ATOM 839 C CA . HIS A 1 102 ? -16.608 -3.210 -11.868 1.00 89.00 102 HIS A CA 1
ATOM 840 C C . HIS A 1 102 ? -17.125 -2.110 -10.933 1.00 89.00 102 HIS A C 1
ATOM 842 O O . HIS A 1 102 ? -17.187 -2.319 -9.725 1.00 89.00 102 HIS A O 1
ATOM 848 N N . ARG A 1 103 ? -17.636 -0.997 -11.481 1.00 88.62 103 ARG A N 1
ATOM 849 C CA . ARG A 1 103 ? -18.146 0.136 -10.683 1.00 88.62 103 ARG A CA 1
ATOM 850 C C . ARG A 1 103 ? -19.261 -0.263 -9.716 1.00 88.62 103 ARG A C 1
ATOM 852 O O . ARG A 1 103 ? -19.282 0.193 -8.573 1.00 88.62 103 ARG A O 1
ATOM 859 N N . PHE A 1 104 ? -20.187 -1.110 -10.165 1.00 91.81 104 PHE A N 1
ATOM 860 C CA . PHE A 1 104 ? -21.296 -1.580 -9.337 1.00 91.81 104 PHE A CA 1
ATOM 861 C C . PHE A 1 104 ? -20.799 -2.507 -8.224 1.00 91.81 104 PHE A C 1
ATOM 863 O O . PHE A 1 104 ? -21.207 -2.370 -7.071 1.00 91.81 104 PHE A O 1
ATOM 870 N N . ILE A 1 105 ? -19.875 -3.412 -8.552 1.00 91.75 105 ILE A N 1
ATOM 871 C CA . ILE A 1 105 ? -19.292 -4.357 -7.597 1.00 91.75 105 ILE A CA 1
ATOM 872 C C . ILE A 1 105 ? -18.451 -3.619 -6.556 1.00 91.75 105 ILE A C 1
ATOM 874 O O . ILE A 1 105 ? -18.615 -3.872 -5.365 1.00 91.75 105 ILE A O 1
ATOM 878 N N . SER A 1 106 ? -17.608 -2.669 -6.963 1.00 92.50 106 SER A N 1
ATOM 879 C CA . SER A 1 106 ? -16.820 -1.852 -6.038 1.00 92.50 106 SER A CA 1
ATOM 880 C C . SER A 1 106 ? -17.710 -1.047 -5.094 1.00 92.50 106 SER A C 1
ATOM 882 O O . SER A 1 106 ? -17.463 -1.029 -3.889 1.00 92.50 106 SER A O 1
ATOM 884 N N . TYR A 1 107 ? -18.781 -0.433 -5.609 1.00 93.69 107 TYR A N 1
ATOM 885 C CA . TYR A 1 107 ? -19.758 0.263 -4.772 1.00 93.69 107 TYR A CA 1
ATOM 886 C C . TYR A 1 107 ? -20.427 -0.692 -3.770 1.00 93.69 107 TYR A C 1
ATOM 888 O O . TYR A 1 107 ? -20.494 -0.394 -2.577 1.00 93.69 107 TYR A O 1
ATOM 896 N N . GLY A 1 108 ? -20.861 -1.870 -4.228 1.00 95.75 108 GLY A N 1
ATOM 897 C CA . GLY A 1 108 ? -21.461 -2.896 -3.375 1.00 95.75 108 GLY A CA 1
ATOM 898 C C . GLY A 1 108 ? -20.515 -3.393 -2.277 1.00 95.75 108 GLY A C 1
ATOM 899 O O . GLY A 1 108 ? -20.917 -3.483 -1.117 1.00 95.75 108 GLY A O 1
ATOM 900 N N . LEU A 1 109 ? -19.247 -3.653 -2.611 1.00 94.62 109 LEU A N 1
ATOM 901 C CA . LEU A 1 109 ? -18.215 -4.048 -1.650 1.00 94.62 109 LEU A CA 1
ATOM 902 C C . LEU A 1 109 ? -17.963 -2.951 -0.611 1.00 94.62 109 LEU A C 1
ATOM 904 O O . LEU A 1 109 ? -17.862 -3.254 0.580 1.00 94.62 109 LEU A O 1
ATOM 908 N N . TYR A 1 110 ? -17.918 -1.683 -1.024 1.00 94.56 110 TYR A N 1
ATOM 909 C CA . TYR A 1 110 ? -17.739 -0.575 -0.090 1.00 94.56 110 TYR A CA 1
ATOM 910 C C . TYR A 1 110 ? -18.913 -0.463 0.893 1.00 94.56 110 TYR A C 1
ATOM 912 O O . TYR A 1 110 ? -18.703 -0.411 2.106 1.00 94.56 110 TYR A O 1
ATOM 920 N N . VAL A 1 111 ? -20.155 -0.509 0.392 1.00 95.56 111 VAL A N 1
ATOM 921 C CA . VAL A 1 111 ? -21.365 -0.476 1.231 1.00 95.56 111 VAL A CA 1
ATOM 922 C C . VAL A 1 111 ? -21.402 -1.668 2.187 1.00 95.56 111 VAL A C 1
ATOM 924 O O . VAL A 1 111 ? -21.653 -1.486 3.378 1.00 95.56 111 VAL A O 1
ATOM 927 N N . ALA A 1 112 ? -21.096 -2.877 1.710 1.00 95.88 112 ALA A N 1
ATOM 928 C CA . ALA A 1 112 ? -21.035 -4.068 2.552 1.00 95.88 112 ALA A CA 1
ATOM 929 C C . ALA A 1 112 ? -19.978 -3.936 3.662 1.00 95.88 112 ALA A C 1
ATOM 931 O O . ALA A 1 112 ? -20.256 -4.264 4.816 1.00 95.88 112 ALA A O 1
ATOM 932 N N . GLY A 1 113 ? -18.801 -3.386 3.348 1.00 94.50 113 GLY A N 1
ATOM 933 C CA . GLY A 1 113 ? -17.752 -3.097 4.330 1.00 94.50 113 GLY A CA 1
ATOM 934 C C . GLY A 1 113 ? -18.178 -2.072 5.373 1.00 94.50 113 GLY A C 1
ATOM 935 O O . GLY A 1 113 ? -17.904 -2.238 6.561 1.00 94.50 113 GLY A O 1
ATOM 936 N N . PHE A 1 114 ? -18.900 -1.034 4.951 1.00 94.31 114 PHE A N 1
ATOM 937 C CA . PHE A 1 114 ? -19.432 -0.024 5.858 1.00 94.31 114 PHE A CA 1
ATOM 938 C C . PHE A 1 114 ? -20.522 -0.591 6.781 1.00 94.31 114 PHE A C 1
ATOM 940 O O . PHE A 1 114 ? -20.488 -0.364 7.989 1.00 94.31 114 PHE A O 1
ATOM 947 N N . VAL A 1 115 ? -21.451 -1.393 6.254 1.00 96.06 115 VAL A N 1
ATOM 948 C CA . VAL A 1 115 ? -22.458 -2.100 7.067 1.00 96.06 115 VAL A CA 1
ATOM 949 C C . VAL A 1 115 ? -21.780 -3.059 8.049 1.00 96.06 115 VAL A C 1
ATOM 951 O O . VAL A 1 115 ? -22.139 -3.095 9.228 1.00 96.06 115 VAL A O 1
ATOM 954 N N . PHE A 1 116 ? -20.751 -3.782 7.599 1.00 94.00 116 PHE A N 1
ATOM 955 C CA . PHE A 1 116 ? -19.944 -4.636 8.462 1.00 94.00 116 PHE A CA 1
ATOM 956 C C . PHE A 1 116 ? -19.273 -3.823 9.579 1.00 94.00 116 PHE A C 1
ATOM 958 O O . PHE A 1 116 ? -19.395 -4.187 10.749 1.00 94.00 116 PHE A O 1
ATOM 965 N N . PHE A 1 117 ? -18.686 -2.663 9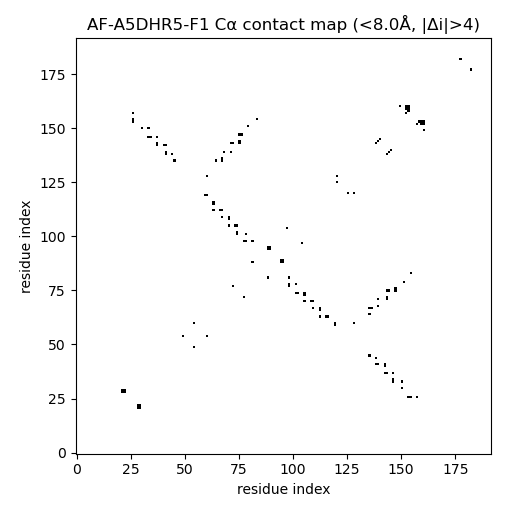.275 1.00 94.19 117 PHE A N 1
ATOM 966 C CA . PHE A 1 117 ? -18.144 -1.749 10.286 1.00 94.19 117 PHE A CA 1
ATOM 967 C C . PHE A 1 117 ? -19.184 -1.358 11.332 1.00 94.19 117 PHE A C 1
ATOM 969 O O . PHE A 1 117 ? -18.933 -1.526 12.527 1.00 94.19 117 PHE A O 1
ATOM 976 N N . VAL A 1 118 ? -20.370 -0.927 10.898 1.00 93.38 118 VAL A N 1
ATOM 977 C CA . VAL A 1 118 ? -21.463 -0.554 11.805 1.00 93.38 118 VAL A CA 1
ATOM 978 C C . VAL A 1 118 ? -21.864 -1.729 12.701 1.00 93.38 118 VAL A C 1
ATOM 980 O O . VAL A 1 118 ? -22.043 -1.545 13.904 1.00 93.38 118 VAL A O 1
ATOM 983 N N . SER A 1 119 ? -21.926 -2.949 12.158 1.00 92.00 119 SER A N 1
ATOM 984 C CA . SER A 1 119 ? -22.245 -4.159 12.934 1.00 92.00 119 SER A CA 1
ATOM 985 C C . SER A 1 119 ? -21.184 -4.509 13.987 1.00 92.00 119 SER A C 1
ATOM 987 O O . SER A 1 119 ? -21.481 -5.139 15.000 1.00 92.00 119 SER A O 1
ATOM 989 N N . THR A 1 120 ? -19.947 -4.053 13.779 1.00 90.12 120 THR A N 1
ATOM 990 C CA . THR A 1 120 ? -18.807 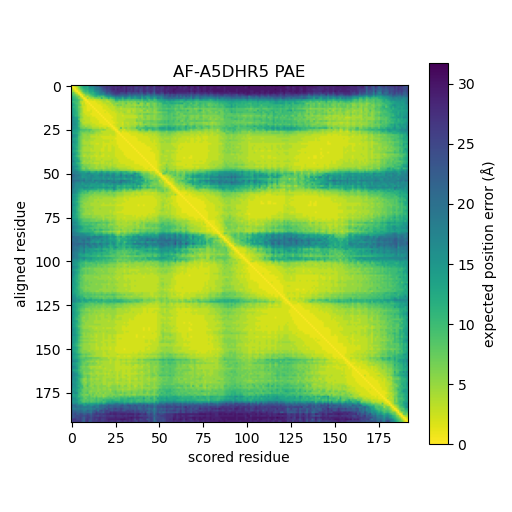-4.299 14.669 1.00 90.12 120 THR A CA 1
ATOM 991 C C . THR A 1 120 ? -18.704 -3.291 15.823 1.00 90.12 120 THR A C 1
ATOM 993 O O . THR A 1 120 ? -17.835 -3.417 16.693 1.00 90.12 120 THR A O 1
ATOM 996 N N . LEU A 1 121 ? -19.543 -2.252 15.843 1.00 91.00 121 LEU A N 1
ATOM 997 C CA . LEU A 1 121 ? -19.441 -1.167 16.817 1.00 91.00 121 LEU A CA 1
ATOM 998 C C . LEU A 1 121 ? -19.734 -1.650 18.248 1.00 91.00 121 LEU A C 1
ATOM 1000 O O . LEU A 1 121 ? -20.799 -2.191 18.541 1.00 91.00 121 LEU A O 1
ATOM 1004 N N . GLN A 1 122 ? -18.806 -1.389 19.174 1.00 88.25 122 GLN A N 1
ATOM 1005 C CA . GLN A 1 122 ? -18.928 -1.761 20.586 1.00 88.25 122 GLN A CA 1
ATOM 1006 C C . GLN A 1 122 ? -19.080 -0.535 21.492 1.00 88.25 122 GLN A C 1
ATOM 1008 O O . GLN A 1 122 ? -18.322 0.438 21.413 1.00 88.25 122 GLN A O 1
ATOM 1013 N N . LYS A 1 123 ? -20.049 -0.607 22.415 1.00 85.69 123 LYS A N 1
ATOM 1014 C CA . LYS A 1 123 ? -20.286 0.429 23.431 1.00 85.69 123 LYS A CA 1
ATOM 1015 C C . LYS A 1 123 ? -19.011 0.668 24.247 1.00 85.69 123 LYS A C 1
ATOM 1017 O O . LYS A 1 123 ? -18.377 -0.273 24.712 1.00 85.69 123 LYS A O 1
ATOM 1022 N N . GLY A 1 124 ? -18.643 1.938 24.411 1.00 86.00 124 GLY A N 1
ATOM 1023 C CA . GLY A 1 124 ? -17.429 2.356 25.124 1.00 86.00 124 GLY A CA 1
ATOM 1024 C C . GLY A 1 124 ? -16.184 2.534 24.245 1.00 86.00 124 GLY A C 1
ATOM 1025 O O . GLY A 1 124 ? -15.234 3.168 24.693 1.00 86.00 124 GLY A O 1
ATOM 1026 N N . TYR A 1 125 ? -16.201 2.069 22.988 1.00 87.44 125 TYR A N 1
ATOM 1027 C CA . TYR A 1 125 ? -15.064 2.180 22.059 1.00 87.44 125 TYR A CA 1
ATOM 1028 C C . TYR A 1 125 ? -15.370 2.965 20.775 1.00 87.44 125 TYR A C 1
ATOM 1030 O O . TYR A 1 125 ? -14.503 3.076 19.914 1.00 87.44 125 TYR A O 1
ATOM 1038 N N . TYR A 1 126 ? -16.554 3.575 20.651 1.00 89.38 126 TYR A N 1
ATOM 1039 C CA . TYR A 1 126 ? -16.982 4.257 19.423 1.00 89.38 126 TYR A CA 1
ATOM 1040 C C . TYR A 1 126 ? -15.976 5.284 18.898 1.00 89.38 126 TYR A C 1
ATOM 1042 O O . TYR A 1 126 ? -15.587 5.205 17.738 1.00 89.38 126 TYR A O 1
ATOM 1050 N N . LYS A 1 127 ? -15.488 6.202 19.746 1.00 88.56 127 LYS A N 1
ATOM 1051 C CA . LYS A 1 127 ? -14.504 7.216 19.320 1.00 88.56 127 LYS A CA 1
ATOM 1052 C C . LYS A 1 127 ? -13.247 6.580 18.718 1.00 88.56 127 LYS A C 1
ATOM 1054 O O . LYS A 1 127 ? -12.750 7.059 17.707 1.00 88.56 127 LYS A O 1
ATOM 1059 N N . PHE A 1 128 ? -12.774 5.489 19.318 1.00 88.62 128 PHE A N 1
ATOM 1060 C CA . PHE A 1 128 ? -11.607 4.753 18.840 1.00 88.62 128 PHE A CA 1
ATOM 1061 C C . PHE A 1 128 ? -11.893 4.042 17.511 1.00 88.62 128 PHE A C 1
ATOM 1063 O O . PHE A 1 128 ? -11.113 4.179 16.578 1.00 88.62 128 PHE A O 1
ATOM 1070 N N . GLN A 1 129 ? -13.030 3.351 17.384 1.00 90.81 129 GLN A N 1
ATOM 1071 C CA . GLN A 1 129 ? -13.396 2.646 16.149 1.00 90.81 129 GLN A CA 1
ATOM 1072 C C . GLN A 1 129 ? -13.611 3.603 14.968 1.00 90.8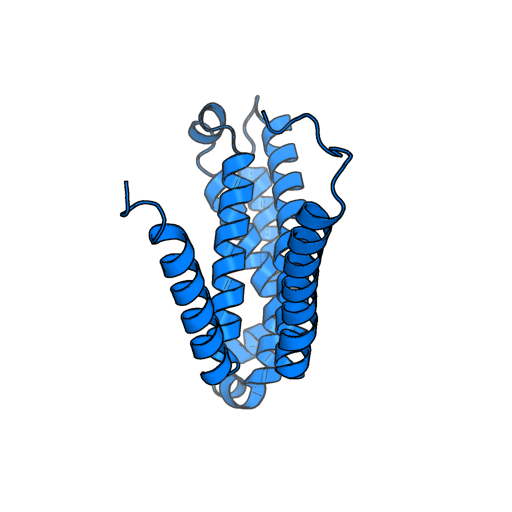1 129 GLN A C 1
ATOM 1074 O O . GLN A 1 129 ? -13.151 3.320 13.866 1.00 90.81 129 GLN A O 1
ATOM 1079 N N . PHE A 1 130 ? -14.251 4.754 15.189 1.00 91.94 130 PHE A N 1
ATOM 1080 C CA . PHE A 1 130 ? -14.397 5.783 14.155 1.00 91.94 130 PHE A CA 1
ATOM 1081 C C . PHE A 1 130 ? -13.057 6.426 13.783 1.00 91.94 130 PHE A C 1
ATOM 1083 O O . PHE A 1 130 ? -12.787 6.617 12.600 1.00 91.94 130 PHE A O 1
ATOM 1090 N N . ALA A 1 131 ? -12.190 6.709 14.762 1.00 91.50 131 ALA A N 1
ATOM 1091 C CA . ALA A 1 131 ? -10.842 7.198 14.480 1.00 91.50 131 ALA A CA 1
ATOM 1092 C C . ALA A 1 131 ? -10.039 6.179 13.655 1.00 91.50 131 ALA A C 1
ATOM 1094 O O . ALA A 1 131 ? -9.421 6.549 12.661 1.00 91.50 131 ALA A O 1
ATOM 1095 N N . GLN A 1 132 ? -10.108 4.893 14.009 1.00 90.38 132 GLN A N 1
ATOM 1096 C CA . GLN A 1 132 ? -9.439 3.821 13.275 1.00 90.38 132 GLN A CA 1
ATOM 1097 C C . GLN A 1 132 ? -9.985 3.670 11.852 1.00 90.38 132 GLN A C 1
ATOM 1099 O O . GLN A 1 132 ? -9.200 3.467 10.928 1.00 90.38 132 GLN A O 1
ATOM 1104 N N . LEU A 1 133 ? -11.299 3.823 11.649 1.00 92.50 133 LEU A N 1
ATOM 1105 C CA . LEU A 1 133 ? -11.899 3.828 10.314 1.00 92.50 133 LEU A CA 1
ATOM 1106 C C . LEU A 1 133 ? -11.356 4.985 9.465 1.00 92.50 133 LEU A C 1
ATOM 1108 O O . LEU A 1 133 ? -10.922 4.745 8.339 1.00 92.50 133 LEU A O 1
ATOM 1112 N N . CYS A 1 134 ? -11.341 6.210 10.003 1.00 93.94 134 CYS A N 1
ATOM 1113 C CA . CYS A 1 134 ? -10.791 7.379 9.311 1.00 93.94 134 CYS A CA 1
ATOM 1114 C C . CYS A 1 134 ? -9.322 7.176 8.957 1.00 93.94 134 CYS A C 1
ATOM 1116 O O . CYS A 1 134 ? -8.939 7.370 7.810 1.00 93.94 134 CYS A O 1
ATOM 1118 N N . ILE A 1 135 ? -8.509 6.739 9.918 1.00 92.75 135 ILE A N 1
ATOM 1119 C CA . ILE A 1 135 ? 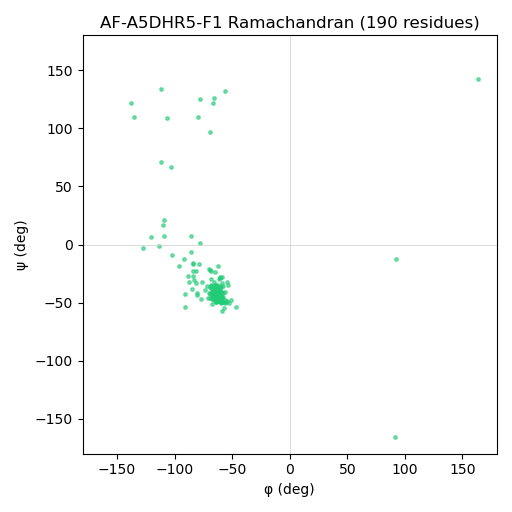-7.089 6.498 9.683 1.00 92.75 135 ILE A CA 1
ATOM 1120 C C . ILE A 1 135 ? -6.894 5.434 8.607 1.00 92.75 135 ILE A C 1
ATOM 1122 O O . ILE A 1 135 ? -6.106 5.647 7.698 1.00 92.75 135 ILE A O 1
ATOM 1126 N N . THR A 1 136 ? -7.642 4.331 8.663 1.00 94.25 136 THR A N 1
ATOM 1127 C CA . THR A 1 136 ? -7.565 3.272 7.649 1.00 94.25 136 THR A CA 1
ATOM 1128 C C . THR A 1 136 ? -7.869 3.827 6.261 1.00 94.25 136 THR A C 1
ATOM 1130 O O . THR A 1 136 ? -7.117 3.564 5.331 1.00 94.25 136 THR A O 1
ATOM 1133 N N . HIS A 1 137 ? -8.909 4.654 6.116 1.00 94.69 137 HIS A N 1
ATOM 1134 C CA . HIS A 1 137 ? -9.225 5.297 4.837 1.00 94.69 137 HIS A CA 1
ATOM 1135 C C . HIS A 1 137 ? -8.126 6.266 4.386 1.00 94.69 137 HIS A C 1
ATOM 1137 O O . HIS A 1 137 ? -7.740 6.237 3.220 1.00 94.69 137 HIS A O 1
ATOM 1143 N N . THR A 1 138 ? -7.573 7.075 5.292 1.00 94.94 138 THR A N 1
ATOM 1144 C CA . THR A 1 138 ? -6.449 7.969 4.985 1.00 94.94 138 THR A CA 1
ATOM 1145 C C . THR A 1 138 ? -5.211 7.184 4.554 1.00 94.94 138 THR A C 1
ATOM 1147 O O . THR A 1 138 ? -4.570 7.543 3.572 1.00 94.94 138 THR A O 1
ATOM 1150 N N . THR A 1 139 ? -4.882 6.084 5.235 1.00 94.75 139 THR A N 1
ATOM 1151 C CA . THR A 1 139 ? -3.769 5.205 4.863 1.00 94.75 139 THR A CA 1
ATOM 1152 C C . THR A 1 139 ? -4.011 4.550 3.510 1.00 94.75 139 THR A C 1
ATOM 1154 O O . THR A 1 139 ? -3.089 4.476 2.710 1.00 94.75 139 THR A O 1
ATOM 1157 N N . LEU A 1 140 ? -5.233 4.101 3.217 1.00 95.19 140 LEU A N 1
ATOM 1158 C CA . LEU A 1 140 ? -5.562 3.532 1.909 1.00 95.19 140 LEU A CA 1
ATOM 1159 C C . LEU A 1 140 ? -5.417 4.565 0.796 1.00 95.19 140 LEU A C 1
ATOM 1161 O O . LEU A 1 140 ? -4.830 4.253 -0.234 1.00 95.19 140 LEU A O 1
ATOM 1165 N N . LEU A 1 141 ? -5.887 5.793 1.021 1.00 94.25 141 LEU A N 1
ATOM 1166 C CA . LEU A 1 141 ? -5.693 6.889 0.078 1.00 94.25 141 LEU A CA 1
ATOM 1167 C C . LEU A 1 141 ? -4.200 7.133 -0.141 1.00 94.25 141 LEU A C 1
ATOM 1169 O O . LEU A 1 141 ? -3.757 7.135 -1.276 1.00 94.25 141 LEU A O 1
ATOM 1173 N N . LEU A 1 142 ? -3.402 7.274 0.915 1.00 93.69 142 LEU A N 1
ATOM 1174 C CA . LEU A 1 142 ? -1.977 7.563 0.757 1.00 93.69 142 LEU A CA 1
ATOM 1175 C C . LEU A 1 142 ? -1.198 6.408 0.122 1.00 93.69 142 LEU A C 1
ATOM 1177 O O . LEU A 1 142 ? -0.372 6.655 -0.744 1.00 93.69 142 LEU A O 1
ATOM 1181 N N . VAL A 1 143 ? -1.448 5.164 0.533 1.00 94.88 143 VAL A N 1
ATOM 1182 C CA . VAL A 1 143 ? -0.615 4.014 0.154 1.00 94.88 143 VAL A CA 1
ATOM 1183 C C . VAL A 1 143 ? -1.105 3.333 -1.123 1.00 94.88 143 VAL A C 1
ATOM 1185 O O . VAL A 1 143 ? -0.284 2.992 -1.963 1.00 94.88 143 VAL A O 1
ATOM 1188 N N . VAL A 1 144 ? -2.414 3.133 -1.298 1.00 94.81 144 VAL A N 1
ATOM 1189 C CA . VAL A 1 144 ? -2.943 2.418 -2.474 1.00 94.81 144 VAL A CA 1
ATOM 1190 C C . VAL A 1 144 ? -3.014 3.342 -3.683 1.00 94.81 144 VAL A C 1
ATOM 1192 O O . VAL A 1 144 ? -2.614 2.949 -4.772 1.00 94.81 144 VAL A O 1
ATOM 1195 N N . PHE A 1 145 ? -3.452 4.594 -3.508 1.00 93.00 145 PHE A N 1
ATOM 1196 C CA . PHE A 1 145 ? -3.543 5.525 -4.637 1.00 93.00 145 PHE A CA 1
ATOM 1197 C C . PHE A 1 145 ? -2.167 5.844 -5.230 1.00 93.00 145 PHE A C 1
ATOM 1199 O O . PHE A 1 145 ? -2.010 5.835 -6.446 1.00 93.00 145 PHE A O 1
ATOM 1206 N N . GLN A 1 146 ? -1.145 6.076 -4.395 1.00 94.19 146 GLN A N 1
ATOM 1207 C CA . GLN A 1 146 ? 0.211 6.299 -4.908 1.00 94.19 146 GLN A CA 1
ATOM 1208 C C . GLN A 1 146 ? 0.731 5.069 -5.668 1.00 94.19 146 GLN A C 1
ATOM 1210 O O . GLN A 1 146 ? 1.332 5.210 -6.728 1.00 94.19 146 GLN A O 1
ATOM 1215 N N . SER A 1 147 ? 0.474 3.862 -5.154 1.00 93.88 147 SER A N 1
ATOM 1216 C CA . SER A 1 147 ? 0.916 2.614 -5.774 1.00 93.88 147 SER A CA 1
ATOM 1217 C C . SER A 1 147 ? 0.227 2.387 -7.110 1.00 93.88 147 SER A C 1
ATOM 1219 O O . SER A 1 147 ? 0.900 2.023 -8.070 1.00 93.88 147 SER A O 1
ATOM 1221 N N . HIS A 1 148 ? -1.066 2.695 -7.201 1.00 93.06 148 HIS A N 1
ATOM 1222 C CA . HIS A 1 148 ? -1.803 2.682 -8.455 1.00 93.06 148 HIS A CA 1
ATOM 1223 C C . HIS A 1 148 ? -1.164 3.584 -9.508 1.00 93.06 148 HIS A C 1
ATOM 1225 O O . HIS A 1 148 ? -0.894 3.135 -10.615 1.00 93.06 148 HIS A O 1
ATOM 1231 N N . LEU A 1 149 ? -0.843 4.833 -9.154 1.00 91.94 149 LEU A N 1
ATOM 1232 C CA . LEU A 1 149 ? -0.195 5.759 -10.086 1.00 91.94 149 LEU A CA 1
ATOM 1233 C C . LEU A 1 149 ? 1.169 5.238 -10.555 1.00 91.94 149 LEU A C 1
ATOM 1235 O O . LEU A 1 149 ? 1.537 5.420 -11.714 1.00 91.94 149 LEU A O 1
ATOM 1239 N N . ILE A 1 150 ? 1.934 4.587 -9.676 1.00 91.88 150 ILE A N 1
ATOM 1240 C CA . ILE A 1 150 ? 3.216 3.970 -10.042 1.00 91.88 150 ILE A CA 1
ATOM 1241 C C . ILE A 1 150 ? 2.989 2.803 -11.013 1.00 91.88 150 ILE A C 1
ATOM 1243 O O . ILE A 1 150 ? 3.705 2.695 -12.009 1.00 91.88 150 ILE A O 1
ATOM 1247 N N . ILE A 1 151 ? 1.996 1.950 -10.744 1.00 91.50 151 ILE A N 1
ATOM 1248 C CA . ILE A 1 151 ? 1.634 0.821 -11.608 1.00 91.50 151 ILE A CA 1
ATOM 1249 C C . ILE A 1 151 ? 1.173 1.330 -12.976 1.00 91.50 151 ILE A C 1
ATOM 1251 O O . ILE A 1 151 ? 1.688 0.868 -13.986 1.00 91.50 151 ILE A O 1
ATOM 1255 N N . ASP A 1 152 ? 0.283 2.316 -13.025 1.00 90.31 152 ASP A N 1
ATOM 1256 C CA . ASP A 1 152 ? -0.258 2.867 -14.269 1.00 90.31 152 ASP A CA 1
ATOM 1257 C C . ASP A 1 152 ? 0.837 3.500 -15.148 1.00 90.31 152 ASP A C 1
ATOM 1259 O O . ASP A 1 152 ? 0.956 3.203 -16.339 1.00 90.31 152 ASP A O 1
ATOM 1263 N N . ASN A 1 153 ? 1.745 4.279 -14.547 1.00 90.50 153 ASN A N 1
ATOM 1264 C CA . ASN A 1 153 ? 2.921 4.798 -15.254 1.00 90.50 153 ASN A CA 1
ATOM 1265 C C . ASN A 1 153 ? 3.815 3.673 -15.792 1.00 90.50 153 ASN A C 1
ATOM 1267 O O . ASN A 1 153 ? 4.318 3.749 -16.911 1.00 90.50 153 ASN A O 1
ATOM 1271 N N . MET A 1 154 ? 4.002 2.609 -15.012 1.00 90.69 154 MET A N 1
ATOM 1272 C CA . MET A 1 154 ? 4.809 1.462 -15.414 1.00 90.69 154 MET A CA 1
ATOM 1273 C C . MET A 1 154 ? 4.173 0.653 -16.553 1.00 90.69 154 MET A C 1
ATOM 1275 O O . MET A 1 154 ? 4.907 0.135 -17.398 1.00 90.69 154 MET A O 1
ATOM 1279 N N . LEU A 1 155 ? 2.842 0.532 -16.585 1.00 87.31 155 LEU A N 1
ATOM 1280 C CA . LEU A 1 155 ? 2.107 -0.120 -17.674 1.00 87.31 155 LEU A CA 1
ATOM 1281 C C . LEU A 1 155 ? 2.217 0.686 -18.978 1.00 87.31 155 LEU A C 1
ATOM 1283 O O . LEU A 1 155 ? 2.404 0.093 -20.037 1.00 87.31 155 LEU A O 1
ATOM 1287 N N . ASN A 1 156 ? 2.220 2.022 -18.896 1.00 86.62 156 ASN A N 1
ATOM 1288 C CA . ASN A 1 156 ? 2.501 2.907 -20.033 1.00 86.62 156 ASN A CA 1
ATOM 1289 C C . ASN A 1 156 ? 3.970 2.842 -20.506 1.00 86.62 156 ASN A C 1
ATOM 1291 O O . ASN A 1 156 ? 4.279 3.162 -21.655 1.00 86.62 156 ASN A O 1
ATOM 1295 N N . GLY A 1 157 ? 4.895 2.419 -19.639 1.00 87.06 157 GLY A N 1
ATOM 1296 C CA . GLY A 1 157 ? 6.266 2.080 -20.010 1.00 87.06 157 GLY A CA 1
ATOM 1297 C C . GLY A 1 157 ? 7.227 2.021 -18.823 1.00 87.06 157 GLY A C 1
ATOM 1298 O O . GLY A 1 157 ? 7.204 2.864 -17.930 1.00 87.06 157 GLY A O 1
ATOM 1299 N N . LEU A 1 158 ? 8.171 1.072 -18.851 1.00 87.12 158 LEU A N 1
ATOM 1300 C CA . LEU A 1 158 ? 9.162 0.886 -17.775 1.00 87.12 158 LEU A CA 1
ATOM 1301 C C . LEU A 1 158 ? 10.056 2.115 -17.542 1.00 87.12 158 LEU A C 1
ATOM 1303 O O . LEU A 1 158 ? 10.521 2.344 -16.426 1.00 87.12 158 LEU A O 1
ATOM 1307 N N . PHE A 1 159 ? 10.277 2.932 -18.576 1.00 87.25 159 PHE A N 1
ATOM 1308 C CA . PHE A 1 159 ? 11.040 4.174 -18.455 1.00 87.25 159 PHE A CA 1
ATOM 1309 C C . PHE A 1 159 ? 10.388 5.165 -17.476 1.00 87.25 159 PHE A C 1
ATOM 1311 O O . PHE A 1 159 ? 11.087 5.779 -16.670 1.00 87.25 159 PHE A O 1
ATOM 1318 N N . TRP A 1 160 ? 9.054 5.265 -17.490 1.00 87.56 160 TRP A N 1
ATOM 1319 C CA . TRP A 1 160 ? 8.295 6.159 -16.610 1.00 87.56 160 TRP A CA 1
ATOM 1320 C C . TRP A 1 160 ? 8.306 5.718 -15.149 1.00 87.56 160 TRP A C 1
ATOM 1322 O O . TRP A 1 160 ? 8.115 6.545 -14.264 1.00 87.56 160 TRP A O 1
ATOM 1332 N N . PHE A 1 161 ? 8.591 4.444 -14.884 1.00 87.88 161 PHE A N 1
ATOM 1333 C CA . PHE A 1 161 ? 8.872 3.944 -13.541 1.00 87.88 161 PHE A CA 1
ATOM 1334 C C . PHE A 1 161 ? 10.319 4.234 -13.108 1.00 87.88 161 PHE A C 1
ATOM 1336 O O . PHE A 1 161 ? 10.568 4.674 -11.985 1.00 87.88 161 PHE A O 1
ATOM 1343 N N . LEU A 1 162 ? 11.286 4.022 -14.007 1.00 86.81 162 LEU A N 1
ATOM 1344 C CA . LEU A 1 162 ? 12.709 4.168 -13.700 1.00 86.81 162 LEU A CA 1
ATOM 1345 C C . LEU A 1 162 ? 13.118 5.624 -13.444 1.00 86.81 162 LEU A C 1
ATOM 1347 O O . LEU A 1 162 ? 13.945 5.876 -12.571 1.00 86.81 162 LEU A O 1
ATOM 1351 N N . LEU A 1 163 ? 12.546 6.577 -14.183 1.00 89.56 163 LEU A N 1
ATOM 1352 C CA . LEU A 1 163 ? 12.863 8.001 -14.058 1.00 89.56 163 LEU A CA 1
ATOM 1353 C C . LEU A 1 163 ? 12.610 8.550 -12.638 1.00 89.56 163 LEU A C 1
ATOM 1355 O O . LEU A 1 163 ? 13.563 9.049 -12.035 1.00 89.56 163 LEU A O 1
ATOM 1359 N N . PRO A 1 164 ? 11.394 8.460 -12.060 1.00 87.81 164 PRO A N 1
ATOM 1360 C CA . PRO A 1 164 ? 11.140 8.950 -10.707 1.00 87.81 164 PRO A CA 1
ATOM 1361 C C . PRO A 1 164 ? 11.920 8.161 -9.648 1.00 87.81 164 PRO A C 1
ATOM 1363 O O . PRO A 1 164 ? 12.450 8.767 -8.721 1.00 87.81 164 PRO A O 1
ATOM 1366 N N . ALA A 1 165 ? 12.065 6.839 -9.802 1.00 87.06 165 ALA A N 1
ATOM 1367 C CA . ALA A 1 165 ? 12.856 6.025 -8.876 1.00 87.06 165 ALA A CA 1
ATOM 1368 C C . ALA A 1 165 ? 14.338 6.445 -8.864 1.00 87.06 165 ALA A C 1
ATOM 1370 O O . ALA A 1 165 ? 14.931 6.631 -7.802 1.00 87.06 165 ALA A O 1
ATOM 1371 N N . GLY A 1 166 ? 14.926 6.656 -10.044 1.00 86.25 166 GLY A N 1
ATOM 1372 C CA . GLY A 1 166 ? 16.296 7.139 -10.190 1.00 86.25 166 GLY A CA 1
ATOM 1373 C C . GLY A 1 166 ? 16.480 8.543 -9.619 1.00 86.25 166 GLY A C 1
ATOM 1374 O O . GLY A 1 166 ? 17.471 8.791 -8.936 1.00 86.25 166 GLY A O 1
ATOM 1375 N N . LEU A 1 167 ? 15.510 9.439 -9.830 1.00 88.62 167 LEU A N 1
ATOM 1376 C CA . LEU A 1 167 ? 15.545 10.795 -9.281 1.00 88.62 167 LEU A CA 1
ATOM 1377 C C . LEU A 1 167 ? 15.599 10.785 -7.747 1.00 88.62 167 LEU A C 1
ATOM 1379 O O . LEU A 1 167 ? 16.394 11.525 -7.174 1.00 88.62 167 LEU A O 1
ATOM 1383 N N . VAL A 1 168 ? 14.807 9.930 -7.089 1.00 89.19 168 VAL A N 1
ATOM 1384 C CA . VAL A 1 168 ? 14.813 9.785 -5.621 1.00 89.19 168 VAL A CA 1
ATOM 1385 C C . VAL A 1 168 ? 16.165 9.270 -5.126 1.00 89.19 168 VAL A C 1
ATOM 1387 O O . VAL A 1 168 ? 16.744 9.855 -4.217 1.00 89.19 168 VAL A O 1
ATOM 1390 N N . ILE A 1 169 ? 16.718 8.234 -5.764 1.00 86.12 169 ILE A N 1
ATOM 1391 C CA . ILE A 1 169 ? 18.024 7.674 -5.378 1.00 86.12 169 ILE A CA 1
ATOM 1392 C C . ILE A 1 169 ? 19.130 8.724 -5.527 1.00 86.12 169 ILE A C 1
ATOM 1394 O O . ILE A 1 169 ? 19.947 8.906 -4.626 1.00 86.12 169 ILE A O 1
ATOM 1398 N N . VAL A 1 170 ? 19.161 9.429 -6.661 1.00 87.50 170 VAL A N 1
ATOM 1399 C CA . VAL A 1 170 ? 20.150 10.482 -6.912 1.00 87.50 170 VAL A CA 1
ATOM 1400 C C . VAL A 1 170 ? 19.978 11.611 -5.897 1.00 87.50 170 VAL A C 1
ATOM 1402 O O . VAL A 1 170 ? 20.967 12.037 -5.307 1.00 87.50 170 VAL A O 1
ATOM 1405 N N . ASN A 1 171 ? 18.746 12.048 -5.634 1.00 91.75 171 ASN A N 1
ATOM 1406 C CA . ASN A 1 171 ? 18.449 13.063 -4.627 1.00 91.75 171 ASN A CA 1
ATOM 1407 C C . ASN A 1 171 ? 18.983 12.675 -3.240 1.00 91.75 171 ASN A C 1
ATOM 1409 O O . ASN A 1 171 ? 19.673 13.477 -2.613 1.00 91.75 171 ASN A O 1
ATOM 1413 N N . ASP A 1 172 ? 18.729 11.448 -2.787 1.00 85.12 172 ASP A N 1
ATOM 1414 C CA . ASP A 1 172 ? 19.160 10.977 -1.468 1.00 85.12 172 ASP A CA 1
ATOM 1415 C C . ASP A 1 172 ? 20.690 10.883 -1.363 1.00 85.12 172 ASP A C 1
ATOM 1417 O O . ASP A 1 172 ? 21.281 11.298 -0.361 1.00 85.12 172 ASP A O 1
ATOM 1421 N N . VAL A 1 173 ? 21.361 10.412 -2.422 1.00 85.69 173 VAL A N 1
ATOM 1422 C CA . VAL A 1 173 ? 22.831 10.365 -2.487 1.00 85.69 173 VAL A CA 1
ATOM 1423 C C . VAL A 1 173 ? 23.429 11.774 -2.482 1.00 85.69 173 VAL A C 1
ATOM 1425 O O . VAL A 1 173 ? 24.384 12.031 -1.747 1.00 85.69 173 VAL A O 1
ATOM 1428 N N . PHE A 1 174 ? 22.867 12.710 -3.252 1.00 84.12 174 PHE A N 1
ATOM 1429 C CA . PHE A 1 174 ? 23.315 14.103 -3.246 1.00 84.12 174 PHE A CA 1
ATOM 1430 C C . PHE A 1 174 ? 23.079 14.764 -1.888 1.00 84.12 174 PHE A C 1
ATOM 1432 O O . PHE A 1 174 ? 23.980 15.432 -1.388 1.00 84.12 174 PHE A O 1
ATOM 1439 N N . ALA A 1 175 ? 21.929 14.538 -1.248 1.00 85.19 175 ALA A N 1
ATOM 1440 C CA . ALA A 1 175 ? 21.647 15.049 0.090 1.00 85.19 175 ALA A CA 1
ATOM 1441 C C . ALA A 1 175 ? 22.666 14.536 1.121 1.00 85.19 175 ALA A C 1
ATOM 1443 O O . ALA A 1 175 ? 23.154 15.314 1.942 1.00 85.19 175 ALA A O 1
ATOM 1444 N N . TYR A 1 176 ? 23.060 13.261 1.038 1.00 80.88 176 TYR A N 1
ATOM 1445 C CA . TYR 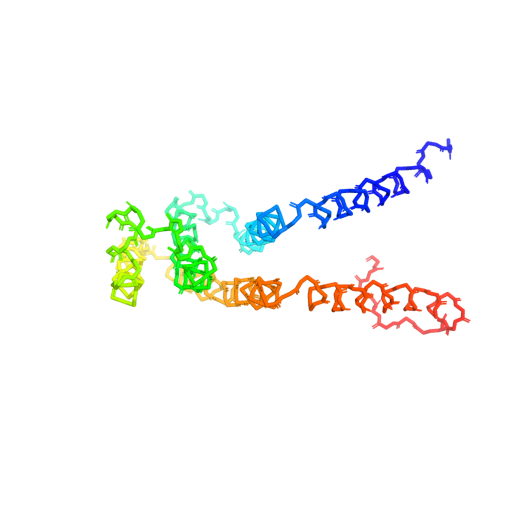A 1 176 ? 24.108 12.689 1.883 1.00 80.88 176 TYR A CA 1
ATOM 1446 C C . TYR A 1 176 ? 25.487 13.324 1.626 1.00 80.88 176 TYR A C 1
ATOM 1448 O O . TYR A 1 176 ? 26.154 13.760 2.566 1.00 80.88 176 TYR A O 1
ATOM 1456 N N . ILE A 1 177 ? 25.905 13.440 0.359 1.00 83.06 177 ILE A N 1
ATOM 1457 C CA . ILE A 1 177 ? 27.204 14.026 -0.019 1.00 83.06 177 ILE A CA 1
ATOM 1458 C C . ILE A 1 177 ? 27.270 15.511 0.365 1.00 83.06 177 ILE A C 1
ATOM 1460 O O . ILE A 1 177 ? 28.247 15.954 0.976 1.00 83.06 177 ILE A O 1
ATOM 1464 N N . CYS A 1 178 ? 26.233 16.288 0.045 1.00 82.50 178 CYS A N 1
ATOM 1465 C CA . CYS A 1 178 ? 26.119 17.699 0.415 1.00 82.50 178 CYS A CA 1
ATOM 1466 C C . CYS A 1 178 ? 26.033 17.878 1.936 1.00 82.50 178 CYS A C 1
ATOM 1468 O O . CYS A 1 178 ? 26.618 18.815 2.473 1.00 82.50 178 CYS A O 1
ATOM 1470 N N . GLY A 1 179 ? 25.374 16.956 2.641 1.00 82.19 179 GLY A N 1
ATOM 1471 C CA . GLY A 1 179 ? 25.322 16.932 4.100 1.00 82.19 179 GLY A CA 1
ATOM 1472 C C . GLY A 1 179 ? 26.702 16.762 4.737 1.00 82.19 179 GLY A C 1
ATOM 1473 O O . GLY A 1 179 ? 27.025 17.473 5.682 1.00 82.19 179 GLY A O 1
ATOM 1474 N N . ILE A 1 180 ? 27.559 15.895 4.190 1.00 79.00 180 ILE A N 1
ATOM 1475 C CA . ILE A 1 180 ? 28.934 15.708 4.689 1.00 79.00 180 ILE A CA 1
ATOM 1476 C C . ILE A 1 180 ? 29.845 16.888 4.322 1.00 79.00 180 ILE A C 1
ATOM 1478 O O . ILE A 1 180 ? 30.682 17.297 5.123 1.00 79.00 180 ILE A O 1
ATOM 1482 N N . THR A 1 181 ? 29.703 17.438 3.115 1.00 78.88 181 THR A N 1
ATOM 1483 C CA . THR A 1 181 ? 30.608 18.481 2.597 1.00 78.88 181 THR A CA 1
ATOM 1484 C C . THR A 1 181 ? 30.250 19.896 3.068 1.00 78.88 181 THR A C 1
ATOM 1486 O O . THR A 1 181 ? 31.148 20.718 3.252 1.00 78.88 181 THR A O 1
ATOM 1489 N N . PHE A 1 182 ? 28.967 20.181 3.317 1.00 73.62 182 PHE A N 1
ATOM 1490 C CA . PHE A 1 182 ? 28.460 21.515 3.671 1.00 73.62 182 PHE A CA 1
ATOM 1491 C C . PHE A 1 182 ? 27.606 21.558 4.953 1.00 73.62 182 PHE A C 1
ATOM 1493 O O . PHE A 1 182 ? 27.200 22.645 5.372 1.00 73.62 182 PHE A O 1
ATOM 1500 N N . GLY A 1 183 ? 27.335 20.423 5.608 1.00 65.31 183 GLY A N 1
ATOM 1501 C CA . GLY A 1 183 ? 26.486 20.353 6.800 1.00 65.31 183 GLY A CA 1
ATOM 1502 C C . GLY A 1 183 ? 27.121 21.004 8.026 1.00 65.31 183 GLY A C 1
ATOM 1503 O O . GLY A 1 183 ? 27.911 20.388 8.736 1.00 65.31 183 GLY A O 1
ATOM 1504 N N . LYS A 1 184 ? 26.757 22.261 8.297 1.00 60.00 184 LYS A N 1
ATOM 1505 C CA . LYS A 1 184 ? 27.159 23.002 9.508 1.00 60.00 184 LYS A CA 1
ATOM 1506 C C . LYS A 1 184 ? 25.990 23.329 10.448 1.00 60.00 184 LYS A C 1
ATOM 1508 O O . LYS A 1 184 ? 26.213 23.898 11.511 1.00 60.00 184 LYS A O 1
ATOM 1513 N N . THR A 1 185 ? 24.761 22.952 10.091 1.00 62.50 185 THR A N 1
ATOM 1514 C CA . THR A 1 185 ? 23.535 23.234 10.856 1.00 62.50 185 THR A CA 1
ATOM 1515 C C . THR A 1 185 ? 22.622 22.005 10.896 1.00 62.50 185 THR A C 1
ATOM 1517 O O . THR A 1 185 ? 22.208 21.491 9.860 1.00 62.50 185 THR A O 1
ATOM 1520 N N . GLN A 1 186 ? 22.301 21.515 12.099 1.00 59.91 186 GLN A N 1
ATOM 1521 C CA . GLN A 1 186 ? 21.335 20.426 12.290 1.00 59.91 186 GLN A CA 1
ATOM 1522 C C . GLN A 1 186 ? 19.903 20.969 12.166 1.00 59.91 186 GLN A C 1
ATOM 1524 O O . GLN A 1 186 ? 19.540 21.901 12.878 1.00 59.91 186 GLN A O 1
ATOM 1529 N N . LEU A 1 187 ? 19.087 20.385 11.279 1.00 60.47 187 LEU A N 1
ATOM 1530 C CA . LEU A 1 187 ? 17.685 20.786 11.074 1.00 60.47 187 LEU A CA 1
ATOM 1531 C C . LEU A 1 187 ? 16.671 20.011 11.939 1.00 60.47 187 LEU A C 1
ATOM 1533 O O . LEU A 1 187 ? 15.521 20.430 12.028 1.00 60.47 187 LEU A O 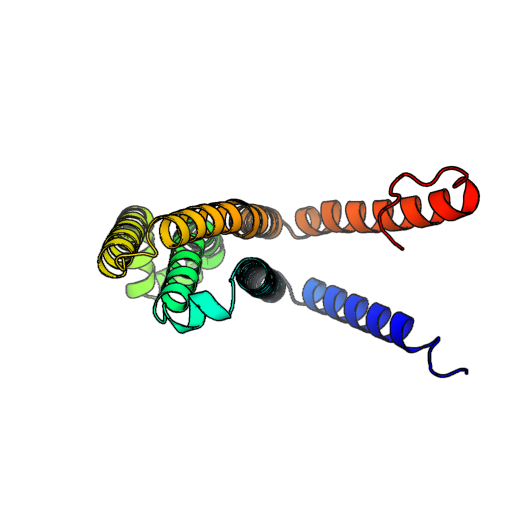1
ATOM 1537 N N . ILE A 1 188 ? 17.063 18.911 12.597 1.00 60.72 188 ILE A N 1
ATOM 1538 C CA . ILE A 1 188 ? 16.163 18.090 13.426 1.00 60.72 188 ILE A CA 1
ATOM 1539 C C . ILE A 1 188 ? 16.861 17.752 14.749 1.00 60.72 188 ILE A C 1
ATOM 1541 O O . ILE A 1 188 ? 17.809 16.976 14.779 1.00 60.72 188 ILE A O 1
ATOM 1545 N N . ALA A 1 189 ? 16.382 18.336 15.849 1.00 53.22 189 ALA A N 1
ATOM 1546 C CA . ALA A 1 189 ? 16.927 18.157 17.201 1.00 53.22 189 ALA A CA 1
ATOM 1547 C C . ALA A 1 189 ? 16.371 16.923 17.950 1.00 53.22 189 ALA A C 1
ATOM 1549 O O . ALA A 1 189 ? 16.612 16.775 19.142 1.00 53.22 189 ALA A O 1
ATOM 1550 N N . ILE A 1 190 ? 15.594 16.062 17.280 1.00 56.19 190 ILE A N 1
ATOM 1551 C CA . ILE A 1 190 ? 14.825 14.967 17.910 1.00 56.19 190 ILE A CA 1
ATOM 1552 C C . ILE A 1 190 ? 15.388 13.571 17.594 1.00 56.19 190 ILE A C 1
ATOM 1554 O O . ILE A 1 190 ? 14.780 12.562 17.931 1.00 56.19 190 ILE A O 1
ATOM 1558 N N . SER A 1 191 ? 16.545 13.487 16.943 1.00 49.84 191 SER A N 1
ATOM 1559 C CA . SER A 1 191 ? 17.292 12.236 16.795 1.00 49.84 191 SER A CA 1
ATOM 1560 C C . SER A 1 191 ? 18.480 12.230 17.759 1.00 49.84 191 SER A C 1
ATOM 1562 O O . SER A 1 191 ? 19.630 12.320 17.327 1.00 49.84 191 SER A O 1
ATOM 1564 N N . LEU A 1 192 ? 18.187 12.181 19.062 1.00 39.38 192 LEU A N 1
ATOM 1565 C CA . LEU A 1 192 ? 19.095 11.698 20.104 1.00 39.38 192 LEU A CA 1
ATOM 1566 C C . LEU A 1 192 ? 18.303 10.834 21.089 1.00 39.38 192 LEU A C 1
ATOM 1568 O O . LEU A 1 192 ? 17.213 11.289 21.502 1.00 39.38 192 LEU A O 1
#